Protein AF-A0A941XBS2-F1 (afdb_monomer_lite)

Structure (mmCIF, N/CA/C/O backbone):
data_AF-A0A941XBS2-F1
#
_entry.id   AF-A0A941XBS2-F1
#
loop_
_atom_site.group_PDB
_atom_site.id
_atom_site.type_symbol
_atom_site.label_atom_id
_atom_site.label_alt_id
_atom_site.label_comp_id
_atom_site.label_asym_id
_atom_site.label_entity_id
_atom_site.label_seq_id
_atom_site.pdbx_PDB_ins_code
_atom_site.Cartn_x
_atom_site.Cartn_y
_atom_site.Cartn_z
_atom_site.occupancy
_atom_site.B_iso_or_equiv
_atom_site.auth_seq_id
_atom_site.auth_comp_id
_atom_site.auth_asym_id
_atom_site.auth_atom_id
_atom_site.pdbx_PDB_model_num
ATOM 1 N N . MET A 1 1 ? -12.380 -20.709 23.057 1.00 56.84 1 MET A N 1
ATOM 2 C CA . MET A 1 1 ? -13.055 -20.862 21.756 1.00 56.84 1 MET A CA 1
ATOM 3 C C . MET A 1 1 ? -12.119 -21.626 20.859 1.00 56.84 1 MET A C 1
ATOM 5 O O . MET A 1 1 ? -10.925 -21.332 20.871 1.00 56.84 1 MET A O 1
ATOM 9 N N . SER A 1 2 ? -12.629 -22.633 20.160 1.00 74.81 2 SER A N 1
ATOM 10 C CA . SER A 1 2 ? -11.855 -23.244 19.080 1.00 74.81 2 SER A CA 1
ATOM 11 C C . SER A 1 2 ? -11.673 -22.223 17.945 1.00 74.81 2 SER A C 1
ATOM 13 O O . SER A 1 2 ? -12.483 -21.305 17.802 1.00 74.81 2 SER A O 1
ATOM 15 N N . ILE A 1 3 ? -10.615 -22.362 17.141 1.00 72.75 3 ILE A N 1
ATOM 16 C CA . ILE A 1 3 ? -10.344 -21.472 15.992 1.00 72.75 3 ILE A CA 1
ATOM 17 C C . ILE A 1 3 ? -11.565 -21.408 15.056 1.00 72.75 3 ILE A C 1
ATOM 19 O O . ILE A 1 3 ? -11.936 -20.343 14.571 1.00 72.75 3 ILE A O 1
ATOM 23 N N . PHE A 1 4 ? -12.254 -22.538 14.873 1.00 76.75 4 PHE A N 1
ATOM 24 C CA . PHE A 1 4 ? -13.463 -22.627 14.056 1.00 76.75 4 PHE A CA 1
ATOM 25 C C . PHE A 1 4 ? -14.635 -21.829 14.637 1.00 76.75 4 PHE A C 1
ATOM 27 O O . PHE A 1 4 ? -15.288 -21.091 13.903 1.00 76.75 4 PHE A O 1
ATOM 34 N N . GLU A 1 5 ? -14.885 -21.918 15.945 1.00 78.81 5 GLU A N 1
ATOM 35 C CA . GLU A 1 5 ? -15.930 -21.117 16.601 1.00 78.81 5 GLU A CA 1
ATOM 36 C C . GLU A 1 5 ? -15.658 -19.615 16.466 1.00 78.81 5 GLU A C 1
ATOM 38 O O . GLU A 1 5 ? -16.574 -18.853 16.160 1.00 78.81 5 GLU A O 1
ATOM 43 N N . GLY A 1 6 ? -14.400 -19.195 16.650 1.00 78.69 6 GLY A N 1
ATOM 44 C CA . GLY A 1 6 ? -13.987 -17.800 16.476 1.00 78.69 6 GLY A CA 1
ATOM 45 C C . GLY A 1 6 ? -14.174 -17.310 15.038 1.00 78.69 6 GLY A C 1
ATOM 46 O O . GLY A 1 6 ? -14.714 -16.224 14.821 1.00 78.69 6 GLY A O 1
ATOM 47 N N . PHE A 1 7 ? -13.810 -18.138 14.055 1.00 81.19 7 PHE A N 1
ATOM 48 C CA . PHE A 1 7 ? -13.974 -17.838 12.633 1.00 81.19 7 PHE A CA 1
ATOM 49 C C . PHE A 1 7 ? -15.446 -17.628 12.244 1.00 81.19 7 PHE A C 1
ATOM 51 O O . PHE A 1 7 ? -15.796 -16.589 11.678 1.00 81.19 7 PHE A O 1
ATOM 58 N N . PHE A 1 8 ? -16.330 -18.570 12.592 1.00 84.56 8 PHE A N 1
ATOM 59 C CA . PHE A 1 8 ? -17.759 -18.453 12.276 1.00 84.56 8 PHE A CA 1
ATOM 60 C C . PHE A 1 8 ? -18.433 -17.314 13.044 1.00 84.56 8 PHE A C 1
ATOM 62 O O . PHE A 1 8 ? -19.263 -16.600 12.473 1.00 84.56 8 PHE A O 1
ATOM 69 N N . ALA A 1 9 ? -18.049 -17.091 14.305 1.00 83.69 9 ALA A N 1
ATOM 70 C CA . ALA A 1 9 ? -18.519 -15.939 15.064 1.00 83.69 9 ALA A CA 1
ATOM 71 C C . ALA A 1 9 ? -18.115 -14.625 14.379 1.00 83.69 9 ALA A C 1
ATOM 73 O O . ALA A 1 9 ? -18.967 -13.757 14.198 1.00 83.69 9 ALA A O 1
ATOM 74 N N . GLY A 1 10 ? -16.859 -14.502 13.934 1.00 81.25 10 GLY A N 1
ATOM 75 C CA . GLY A 1 10 ? -16.355 -13.334 13.208 1.00 81.25 10 GLY A CA 1
ATOM 76 C C . GLY A 1 10 ? -17.134 -13.050 11.923 1.00 81.25 10 GLY A C 1
ATOM 77 O O . GLY A 1 10 ? -17.559 -11.914 11.706 1.00 81.25 10 GLY A O 1
ATOM 78 N N . ILE A 1 11 ? -17.409 -14.082 11.116 1.00 85.06 11 ILE A N 1
ATOM 79 C CA . ILE A 1 11 ? -18.243 -13.957 9.908 1.00 85.06 11 ILE A CA 1
ATOM 80 C C . ILE A 1 11 ? -19.662 -13.484 10.260 1.00 85.06 11 ILE A C 1
ATOM 82 O O . ILE A 1 11 ? -20.204 -12.597 9.598 1.00 85.06 11 ILE A O 1
ATOM 86 N N . GLY A 1 12 ? -20.250 -14.012 11.335 1.00 85.31 12 GLY A N 1
ATOM 87 C CA . GLY A 1 12 ? -21.594 -13.636 11.782 1.00 85.31 12 GLY A CA 1
ATOM 88 C C . GLY A 1 12 ? -21.745 -12.158 12.170 1.00 85.31 12 GLY A C 1
ATOM 89 O O . GLY A 1 12 ? -22.836 -11.596 12.041 1.00 85.31 12 GLY A O 1
ATOM 90 N N . VAL A 1 13 ? -20.665 -11.490 12.598 1.00 85.62 13 VAL A N 1
ATOM 91 C CA . VAL A 1 13 ? -20.701 -10.059 12.959 1.00 85.62 13 VAL A CA 1
ATOM 92 C C . VAL A 1 13 ? -20.875 -9.160 11.730 1.00 85.62 13 VAL A C 1
ATOM 94 O O . VAL A 1 13 ? -21.517 -8.111 11.841 1.00 85.62 13 VAL A O 1
ATOM 97 N N . TYR A 1 14 ? -20.396 -9.572 10.550 1.00 86.12 14 TYR A N 1
ATOM 98 C CA . TYR A 1 14 ? -20.504 -8.761 9.329 1.00 86.12 14 TYR A CA 1
ATOM 99 C C . TYR A 1 14 ? -21.954 -8.449 8.950 1.00 86.12 14 TYR A C 1
ATOM 101 O O . TYR A 1 14 ? -22.227 -7.344 8.490 1.00 86.12 14 TYR A O 1
ATOM 109 N N . GLY A 1 15 ? -22.900 -9.360 9.206 1.00 86.44 15 GLY A N 1
ATOM 110 C CA . GLY A 1 15 ? -24.322 -9.111 8.939 1.00 86.44 15 GLY A CA 1
ATOM 111 C C . GLY A 1 15 ? -24.882 -7.941 9.755 1.00 86.44 15 GLY A C 1
ATOM 112 O O . GLY A 1 15 ? -25.554 -7.063 9.214 1.00 86.44 15 GLY A O 1
ATOM 113 N N . LYS A 1 16 ? -24.542 -7.872 11.050 1.00 85.44 16 LYS A N 1
ATOM 114 C CA . LYS A 1 16 ? -24.927 -6.744 11.918 1.00 85.44 16 LYS A CA 1
ATOM 115 C C . LYS A 1 16 ? -24.192 -5.461 11.526 1.00 85.44 16 LYS A C 1
ATOM 117 O O . LYS A 1 16 ? -24.805 -4.398 11.476 1.00 85.44 16 LYS A O 1
ATOM 122 N N . ALA A 1 17 ? -22.899 -5.557 11.212 1.00 85.69 17 ALA A N 1
ATOM 123 C CA . ALA A 1 17 ? -22.105 -4.413 10.765 1.00 85.69 17 ALA A CA 1
ATOM 124 C C . ALA A 1 17 ? -22.661 -3.804 9.467 1.00 85.69 17 ALA A C 1
ATOM 126 O O . ALA A 1 17 ? -22.765 -2.584 9.359 1.00 85.69 17 ALA A O 1
ATOM 127 N N . PHE A 1 18 ? -23.098 -4.641 8.522 1.00 86.50 18 PHE A N 1
ATOM 128 C CA . PHE A 1 18 ? -23.733 -4.208 7.280 1.00 86.50 18 PHE A CA 1
ATOM 129 C C . PHE A 1 18 ? -25.012 -3.402 7.547 1.00 86.50 18 PHE A C 1
ATOM 131 O O . PHE A 1 18 ? -25.186 -2.320 6.995 1.00 86.50 18 PHE A O 1
ATOM 138 N N . GLN A 1 19 ? -25.875 -3.857 8.461 1.00 86.94 19 GLN A N 1
ATOM 139 C CA . GLN A 1 19 ? -27.082 -3.109 8.841 1.00 86.94 19 GLN A CA 1
ATOM 140 C C . GLN A 1 19 ? -26.756 -1.729 9.442 1.00 86.94 19 GLN A C 1
ATOM 142 O O . GLN A 1 19 ? -27.403 -0.735 9.108 1.00 86.94 19 GLN A O 1
ATOM 147 N N . ILE A 1 20 ? -25.726 -1.642 10.292 1.00 85.50 20 ILE A N 1
ATOM 148 C CA . ILE A 1 20 ? -25.280 -0.369 10.887 1.00 85.50 20 ILE A CA 1
ATOM 149 C C . ILE A 1 20 ? -24.737 0.572 9.805 1.00 85.50 20 ILE A C 1
ATOM 151 O O . ILE A 1 20 ? -25.078 1.755 9.783 1.00 85.50 20 ILE A O 1
ATOM 155 N N . LEU A 1 21 ? -23.941 0.043 8.876 1.00 85.62 21 LEU A N 1
ATOM 156 C CA . LEU A 1 21 ? -23.288 0.811 7.816 1.00 85.62 21 LEU A CA 1
ATOM 157 C C . LEU A 1 21 ? -24.290 1.501 6.877 1.00 85.62 21 LEU A C 1
ATOM 159 O O . LEU A 1 21 ? -24.078 2.647 6.488 1.00 85.62 21 LEU A O 1
ATOM 163 N N . PHE A 1 22 ? -25.413 0.843 6.570 1.00 85.94 22 PHE A N 1
ATOM 164 C CA . PHE A 1 22 ? -26.490 1.397 5.736 1.00 85.94 22 PHE A CA 1
ATOM 165 C C . PHE A 1 22 ? -27.487 2.286 6.500 1.00 85.94 22 PHE A C 1
ATOM 167 O O . PHE A 1 22 ? -28.481 2.748 5.938 1.00 85.94 22 PHE A O 1
ATOM 174 N N . THR A 1 23 ? -27.222 2.595 7.770 1.00 85.94 23 THR A N 1
ATOM 175 C CA . THR A 1 23 ? -28.001 3.596 8.509 1.00 85.94 23 THR A CA 1
ATOM 176 C C . THR A 1 23 ? -27.657 5.006 8.008 1.00 85.94 23 THR A C 1
ATOM 178 O O . THR A 1 23 ? -26.496 5.300 7.717 1.00 85.94 23 THR A O 1
ATOM 181 N N . ARG A 1 24 ? -28.636 5.932 7.971 1.00 79.56 24 ARG A N 1
ATOM 182 C CA . ARG A 1 24 ? -28.450 7.322 7.480 1.00 79.56 24 ARG A CA 1
ATOM 183 C C . ARG A 1 24 ? -27.251 8.064 8.091 1.00 79.56 24 ARG A C 1
ATOM 185 O O . ARG A 1 24 ? -26.713 8.958 7.453 1.00 79.56 24 ARG A O 1
ATOM 192 N N . LYS A 1 25 ? -26.833 7.700 9.308 1.00 80.69 25 LYS A N 1
ATOM 193 C CA . LYS A 1 25 ? -25.682 8.299 10.001 1.00 80.69 25 LYS A CA 1
ATOM 194 C C . LYS A 1 25 ? -24.323 7.865 9.434 1.00 80.69 25 LYS A C 1
ATOM 196 O O . LYS A 1 25 ? -23.387 8.652 9.496 1.00 80.69 25 LYS A O 1
ATOM 201 N N . PHE A 1 26 ? -24.210 6.643 8.906 1.00 83.81 26 PHE A N 1
ATOM 202 C CA . PHE A 1 26 ? -22.927 6.035 8.527 1.00 83.81 26 PHE A CA 1
ATOM 203 C C . PHE A 1 26 ? -22.753 5.826 7.019 1.00 83.81 26 PHE A C 1
ATOM 205 O O . PHE A 1 26 ? -21.624 5.692 6.554 1.00 83.81 26 PHE A O 1
ATOM 212 N N . PHE A 1 27 ? -23.836 5.882 6.241 1.00 85.88 27 PHE A N 1
ATOM 213 C CA . PHE A 1 27 ? -23.803 5.629 4.798 1.00 85.88 27 PHE A CA 1
ATOM 214 C C . PHE A 1 27 ? -22.800 6.515 4.038 1.00 85.88 27 PHE A C 1
ATOM 216 O O . PHE A 1 27 ? -22.098 6.039 3.150 1.00 85.88 27 PHE A O 1
ATOM 223 N N . GLY A 1 28 ? -22.664 7.789 4.427 1.00 84.56 28 GLY A N 1
ATOM 224 C CA . GLY A 1 28 ? -21.700 8.712 3.816 1.00 84.56 28 GLY A CA 1
ATOM 225 C C . GLY A 1 28 ? -20.238 8.259 3.937 1.00 84.56 28 GLY A C 1
ATOM 226 O O . GLY A 1 28 ? -19.410 8.623 3.105 1.00 84.56 28 GLY A O 1
ATOM 227 N N . PHE A 1 29 ? -19.914 7.419 4.925 1.00 86.19 29 PHE A N 1
ATOM 228 C CA . PHE A 1 29 ? -18.543 6.970 5.160 1.00 86.19 29 PHE A CA 1
ATOM 229 C C . PHE A 1 29 ? -18.058 5.926 4.151 1.00 86.19 29 PHE A C 1
ATOM 231 O O . PHE A 1 29 ? -16.852 5.782 3.964 1.00 86.19 29 PHE A O 1
ATOM 238 N N . LEU A 1 30 ? -18.976 5.264 3.442 1.00 86.38 30 LEU A N 1
ATOM 239 C CA . LEU A 1 30 ? -18.656 4.326 2.361 1.00 86.38 30 LEU A CA 1
ATOM 240 C C . LEU A 1 30 ? -17.935 4.995 1.184 1.00 86.38 30 LEU A C 1
ATOM 242 O O . LEU A 1 30 ? -17.162 4.345 0.483 1.00 86.38 30 LEU A O 1
ATOM 246 N N . PHE A 1 31 ? -18.168 6.291 0.970 1.00 89.56 31 PHE A N 1
ATOM 247 C CA . PHE A 1 31 ? -17.591 7.010 -0.162 1.00 89.56 31 PHE A CA 1
ATOM 248 C C . PHE A 1 31 ? -16.122 7.373 0.048 1.00 89.56 31 PHE A C 1
ATOM 250 O O . PHE A 1 31 ? -15.398 7.475 -0.936 1.00 89.56 31 PHE A O 1
ATOM 257 N N . PHE A 1 32 ? -15.646 7.534 1.288 1.00 90.69 32 PHE A N 1
ATOM 258 C CA . PHE A 1 32 ? -14.262 7.965 1.515 1.00 90.69 32 PHE A CA 1
ATOM 259 C C . PHE A 1 32 ? -13.218 6.931 1.071 1.00 90.69 32 PHE A C 1
ATOM 261 O O . PHE A 1 32 ? -12.310 7.327 0.342 1.00 90.69 32 PHE A O 1
ATOM 268 N N . PRO A 1 33 ? -13.317 5.628 1.418 1.00 89.75 33 PRO A N 1
ATOM 269 C CA . PRO A 1 33 ? -12.358 4.637 0.933 1.00 89.75 33 PRO A CA 1
ATOM 270 C C . PRO A 1 33 ? -12.383 4.513 -0.594 1.00 89.75 33 PRO A C 1
ATOM 272 O O . PRO A 1 33 ? -11.330 4.414 -1.220 1.00 89.75 33 PRO A O 1
ATOM 275 N N . ALA A 1 34 ? -13.576 4.566 -1.198 1.00 91.38 34 ALA A N 1
ATOM 276 C CA . ALA A 1 34 ? -13.737 4.515 -2.648 1.00 91.38 34 ALA A CA 1
ATOM 277 C C . ALA A 1 34 ? -13.100 5.735 -3.328 1.00 91.38 34 ALA A C 1
ATOM 279 O O . ALA A 1 34 ? -12.339 5.586 -4.282 1.00 91.38 34 ALA A O 1
ATOM 280 N N . LEU A 1 35 ? -13.351 6.935 -2.800 1.00 93.38 35 LEU A N 1
ATOM 281 C CA . LEU A 1 35 ? -12.759 8.175 -3.289 1.00 93.38 35 LEU A CA 1
ATOM 282 C C . LEU A 1 35 ? -11.236 8.156 -3.144 1.00 93.38 35 LEU A C 1
ATOM 284 O O . LEU A 1 35 ? -10.539 8.474 -4.102 1.00 93.38 35 LEU A O 1
ATOM 288 N N . ALA A 1 36 ? -10.713 7.740 -1.988 1.00 92.56 36 ALA A N 1
ATOM 289 C CA . ALA A 1 36 ? -9.275 7.615 -1.763 1.00 92.56 36 ALA A CA 1
ATOM 290 C C . ALA A 1 36 ? -8.631 6.662 -2.779 1.00 92.56 36 ALA A C 1
ATOM 292 O O . ALA A 1 36 ? -7.586 6.979 -3.342 1.00 92.56 36 ALA A O 1
ATOM 293 N N . LEU A 1 37 ? -9.277 5.531 -3.070 1.00 92.88 37 LEU A N 1
ATOM 294 C CA . LEU A 1 37 ? -8.790 4.562 -4.048 1.00 92.88 37 LEU A CA 1
ATOM 295 C C . LEU A 1 37 ? -8.793 5.130 -5.474 1.00 92.88 37 LEU A C 1
ATOM 297 O O . LEU A 1 37 ? -7.794 4.997 -6.180 1.00 92.88 37 LEU A O 1
ATOM 301 N N . VAL A 1 38 ? -9.873 5.803 -5.883 1.00 93.81 38 VAL A N 1
ATOM 302 C CA . VAL A 1 38 ? -9.962 6.456 -7.200 1.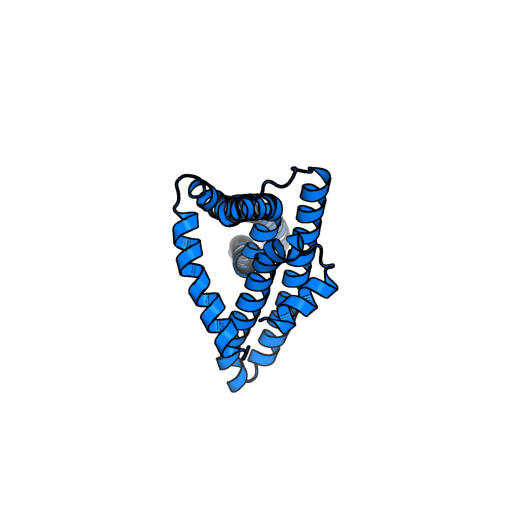00 93.81 38 VAL A CA 1
ATOM 303 C C . VAL A 1 38 ? -8.905 7.548 -7.337 1.00 93.81 38 VAL A C 1
ATOM 305 O O . VAL A 1 38 ? -8.202 7.580 -8.345 1.00 93.81 38 VAL A O 1
ATOM 308 N N . LEU A 1 39 ? -8.747 8.403 -6.324 1.00 94.50 39 LEU A N 1
ATOM 309 C CA . LEU A 1 39 ? -7.748 9.473 -6.322 1.00 94.50 39 LEU A CA 1
ATOM 310 C C . LEU A 1 39 ? -6.323 8.923 -6.379 1.00 94.50 39 LEU A C 1
ATOM 312 O O . LEU A 1 39 ? -5.507 9.441 -7.137 1.00 94.50 39 LEU A O 1
ATOM 316 N N . LEU A 1 40 ? -6.023 7.861 -5.629 1.00 93.62 40 LEU A N 1
ATOM 317 C CA . LEU A 1 40 ? -4.715 7.206 -5.683 1.00 93.62 40 LEU A CA 1
ATOM 318 C C . LEU A 1 40 ? -4.446 6.575 -7.048 1.00 93.62 40 LEU A C 1
ATOM 320 O O . LEU A 1 40 ? -3.325 6.682 -7.546 1.00 93.62 40 LEU A O 1
ATOM 324 N N . PHE A 1 41 ? -5.452 5.936 -7.650 1.00 94.25 41 PHE A N 1
ATOM 325 C CA . PHE A 1 41 ? -5.319 5.305 -8.960 1.00 94.25 41 PHE A CA 1
ATOM 326 C C . PHE A 1 41 ? -5.110 6.341 -10.067 1.00 94.25 41 PHE A C 1
ATOM 328 O O . PHE A 1 41 ? -4.151 6.257 -10.832 1.00 94.25 41 PHE A O 1
ATOM 335 N N . TRP A 1 42 ? -5.980 7.350 -10.136 1.00 94.88 42 TRP A N 1
ATOM 336 C CA . TRP A 1 42 ? -5.884 8.416 -11.132 1.00 94.88 42 TRP A CA 1
ATOM 337 C C . TRP A 1 42 ? -4.633 9.267 -10.932 1.00 94.88 42 TRP A C 1
ATOM 339 O O . TRP A 1 42 ? -3.871 9.469 -11.876 1.00 94.88 42 TRP A O 1
ATOM 349 N N . GLY A 1 43 ? -4.393 9.729 -9.704 1.00 94.81 43 GLY A N 1
ATOM 350 C CA . GLY A 1 43 ? -3.237 10.555 -9.372 1.00 94.81 43 GLY A CA 1
ATOM 351 C C . GLY A 1 43 ? -1.922 9.818 -9.608 1.00 94.81 43 GLY A C 1
ATOM 352 O O . GLY A 1 43 ? -1.014 10.363 -10.230 1.00 94.81 43 GLY A O 1
ATOM 353 N N . GLY A 1 44 ? -1.830 8.553 -9.190 1.00 93.38 44 GLY A N 1
ATOM 354 C CA . GLY A 1 44 ? -0.641 7.743 -9.436 1.00 93.38 44 GLY A CA 1
ATOM 355 C C . GLY A 1 44 ? -0.441 7.418 -10.917 1.00 93.38 44 GLY A C 1
ATOM 356 O O . GLY A 1 44 ? 0.677 7.534 -11.409 1.00 93.38 44 GLY A O 1
ATOM 357 N N . SER A 1 45 ? -1.505 7.100 -11.660 1.00 93.50 45 SER A N 1
ATOM 358 C CA . SER A 1 45 ? -1.420 6.870 -13.109 1.00 93.50 45 SER A CA 1
ATOM 359 C C . SER A 1 45 ? -0.971 8.120 -13.873 1.00 93.50 45 SER A C 1
ATOM 361 O O . SER A 1 45 ? -0.151 8.026 -14.794 1.00 93.50 45 SER A O 1
ATOM 363 N N . TRP A 1 46 ? -1.454 9.296 -13.464 1.00 95.19 46 TRP A N 1
ATOM 364 C CA . TRP A 1 46 ? -1.025 10.577 -14.020 1.00 95.19 46 TRP A CA 1
ATOM 365 C C . TRP A 1 46 ? 0.457 10.847 -13.733 1.00 95.19 46 TRP A C 1
ATOM 367 O O . TRP A 1 46 ? 1.217 11.099 -14.667 1.00 95.19 46 TRP A O 1
ATOM 377 N N . LEU A 1 47 ? 0.898 10.691 -12.478 1.00 94.69 47 LEU A N 1
ATOM 378 C CA . LEU A 1 47 ? 2.306 10.853 -12.090 1.00 94.69 47 LEU A CA 1
ATOM 379 C C . LEU A 1 47 ? 3.234 9.890 -12.837 1.00 94.69 47 LEU A C 1
ATOM 381 O O . LEU A 1 47 ? 4.308 10.285 -13.280 1.00 94.69 47 LEU A O 1
ATOM 385 N N . VAL A 1 48 ? 2.824 8.632 -12.999 1.00 94.81 48 VAL A N 1
ATOM 386 C CA . VAL A 1 48 ? 3.611 7.612 -13.708 1.00 94.81 48 VAL A CA 1
ATOM 387 C C . VAL A 1 48 ? 3.655 7.879 -15.203 1.00 94.81 48 VAL A C 1
ATOM 389 O O . VAL A 1 48 ? 4.673 7.609 -15.830 1.00 94.81 48 VAL A O 1
ATOM 392 N N . SER A 1 49 ? 2.586 8.429 -15.780 1.00 93.56 49 SER A N 1
ATOM 393 C CA . SER A 1 49 ? 2.600 8.854 -17.182 1.00 93.56 49 SER A CA 1
ATOM 394 C C . SER A 1 49 ? 3.564 10.023 -17.373 1.00 93.56 49 SER A C 1
ATOM 396 O O . SER A 1 49 ? 4.439 9.933 -18.223 1.00 93.56 49 SER A O 1
ATOM 398 N N . PHE A 1 50 ? 3.502 11.038 -16.505 1.00 94.00 50 PHE A N 1
ATOM 399 C CA . PHE A 1 50 ? 4.436 12.166 -16.524 1.00 94.00 50 PHE A CA 1
ATOM 400 C C . PHE A 1 50 ? 5.899 11.720 -16.357 1.00 94.00 50 PHE A C 1
ATOM 402 O O . PHE A 1 50 ? 6.767 12.091 -17.145 1.00 94.00 50 PHE A O 1
ATOM 409 N N . ALA A 1 51 ? 6.177 10.866 -15.368 1.00 93.38 51 ALA A N 1
ATOM 410 C CA . ALA A 1 51 ? 7.510 10.307 -15.158 1.00 93.38 51 ALA A CA 1
ATOM 411 C C . ALA A 1 51 ? 7.954 9.415 -16.329 1.00 93.38 51 ALA A C 1
ATOM 413 O O . ALA A 1 51 ? 9.124 9.422 -16.703 1.00 93.38 51 ALA A O 1
ATOM 414 N N . GLY A 1 52 ? 7.030 8.651 -16.911 1.00 92.56 52 GLY A N 1
ATOM 415 C CA . GLY A 1 52 ? 7.297 7.780 -18.047 1.00 92.56 52 GLY A CA 1
ATOM 416 C C . GLY A 1 52 ? 7.585 8.539 -19.332 1.00 92.56 52 GLY A C 1
ATOM 417 O O . GLY A 1 52 ? 8.427 8.089 -20.102 1.00 92.56 52 GLY A O 1
ATOM 418 N N . ASP A 1 53 ? 6.954 9.691 -19.541 1.00 92.19 53 ASP A N 1
ATOM 419 C CA . ASP A 1 53 ? 7.267 10.578 -20.657 1.00 92.19 53 ASP A CA 1
ATOM 420 C C . ASP A 1 53 ? 8.667 11.179 -20.491 1.00 92.19 53 ASP A C 1
ATOM 422 O O . ASP A 1 53 ? 9.489 11.024 -21.392 1.00 92.19 53 ASP A O 1
ATOM 426 N N . GLY A 1 54 ? 8.994 11.717 -19.310 1.00 92.44 54 GLY A N 1
ATOM 427 C CA . GLY A 1 54 ? 10.332 12.259 -19.040 1.00 92.44 54 GLY A CA 1
ATOM 428 C C . GLY A 1 54 ? 11.450 11.210 -19.131 1.00 92.44 54 GLY A C 1
ATOM 429 O O . GLY A 1 54 ? 12.501 11.457 -19.720 1.00 92.44 54 GLY A O 1
ATOM 430 N N . LEU A 1 55 ? 11.230 10.002 -18.599 1.00 91.75 55 LEU A N 1
ATOM 431 C CA . LEU A 1 55 ? 12.199 8.906 -18.720 1.00 91.75 55 LEU A CA 1
ATOM 432 C C . LEU A 1 55 ? 12.316 8.394 -20.156 1.00 91.75 55 LEU A C 1
ATOM 434 O O . LEU A 1 55 ? 13.425 8.085 -20.596 1.00 91.75 55 LEU A O 1
ATOM 438 N N . ALA A 1 56 ? 11.204 8.313 -20.891 1.00 92.50 56 ALA A N 1
ATOM 439 C CA . ALA A 1 56 ? 11.235 7.949 -22.300 1.00 92.50 56 ALA A CA 1
ATOM 440 C C . ALA A 1 56 ? 12.053 8.966 -23.098 1.00 92.50 56 ALA A C 1
ATOM 442 O O . ALA A 1 56 ? 12.927 8.543 -23.839 1.00 92.50 56 ALA A O 1
ATOM 443 N N . GLU A 1 57 ? 11.861 10.270 -22.897 1.00 91.50 57 GLU A N 1
ATOM 444 C CA . GLU A 1 57 ? 12.635 11.311 -23.587 1.00 91.50 57 GLU A CA 1
ATOM 445 C C . GLU A 1 57 ? 14.145 11.184 -23.340 1.00 91.50 57 GLU A C 1
ATOM 447 O O . GLU A 1 57 ? 14.930 11.210 -24.289 1.00 91.50 57 GLU A O 1
ATOM 452 N N . ILE A 1 58 ? 14.565 10.958 -22.089 1.00 91.44 58 ILE A N 1
ATOM 453 C CA . ILE A 1 58 ? 15.986 10.763 -21.745 1.00 91.44 58 ILE A CA 1
ATOM 454 C C . ILE A 1 58 ? 16.562 9.531 -22.454 1.00 91.44 58 ILE A C 1
ATOM 456 O O . ILE A 1 58 ? 17.675 9.570 -22.985 1.00 91.44 58 ILE A O 1
ATOM 460 N N . VAL A 1 59 ? 15.817 8.425 -22.451 1.00 90.19 59 VAL A N 1
ATOM 461 C CA . VAL A 1 59 ? 16.230 7.174 -23.099 1.00 90.19 59 VAL A CA 1
ATOM 462 C C . VAL A 1 59 ? 16.305 7.365 -24.614 1.00 90.19 59 VAL A C 1
ATOM 464 O O . VAL A 1 59 ? 17.304 6.999 -25.231 1.00 90.19 59 VAL A O 1
ATOM 467 N N . GLN A 1 60 ? 15.292 7.999 -25.199 1.00 89.69 60 GLN A N 1
ATOM 468 C CA . GLN A 1 60 ? 15.195 8.277 -26.627 1.00 89.69 60 GLN A CA 1
ATOM 469 C C . GLN A 1 60 ? 16.316 9.192 -27.124 1.00 89.69 60 GLN A C 1
ATOM 471 O O . GLN A 1 60 ? 16.885 8.920 -28.180 1.00 89.69 60 GLN A O 1
ATOM 476 N N . ALA A 1 61 ? 16.695 10.217 -26.355 1.00 88.81 61 ALA A N 1
ATOM 477 C CA . ALA A 1 61 ? 17.821 11.091 -26.684 1.00 88.81 61 ALA A CA 1
ATOM 478 C C . ALA A 1 61 ? 19.147 10.313 -26.756 1.00 88.81 61 ALA A C 1
ATOM 480 O O . ALA A 1 61 ? 19.872 10.410 -27.743 1.00 88.81 61 ALA A O 1
ATOM 481 N N . LYS A 1 62 ? 19.423 9.456 -25.764 1.00 88.88 62 LYS A N 1
ATOM 482 C CA . LYS A 1 62 ? 20.643 8.628 -25.740 1.00 88.88 62 LYS A CA 1
ATOM 483 C C . LYS A 1 62 ? 20.699 7.612 -26.878 1.00 88.88 62 LYS A C 1
ATOM 485 O O . LYS A 1 62 ? 21.768 7.337 -27.413 1.00 88.88 62 LYS A O 1
ATOM 490 N N . ILE A 1 63 ? 19.556 7.032 -27.242 1.00 86.56 63 ILE A N 1
ATOM 491 C CA . ILE A 1 63 ? 19.480 6.086 -28.361 1.00 86.56 63 ILE A CA 1
ATOM 492 C C . ILE A 1 63 ? 19.634 6.820 -29.691 1.00 86.56 63 ILE A C 1
ATOM 494 O O . ILE A 1 63 ? 20.279 6.290 -30.588 1.00 86.56 63 ILE A O 1
ATOM 498 N N . ALA A 1 64 ? 19.062 8.019 -29.829 1.00 85.69 64 ALA A N 1
ATOM 499 C CA . ALA A 1 64 ? 19.197 8.821 -31.040 1.00 85.69 64 ALA A CA 1
ATOM 500 C C . ALA A 1 64 ? 20.667 9.136 -31.348 1.00 85.69 64 ALA A C 1
ATOM 502 O O . ALA A 1 64 ? 21.085 8.929 -32.482 1.00 85.69 64 ALA A O 1
ATOM 503 N N . GLU A 1 65 ? 21.445 9.540 -30.337 1.00 87.62 65 GLU A N 1
ATOM 504 C CA . GLU A 1 65 ? 22.899 9.741 -30.453 1.00 87.62 65 GLU A CA 1
ATOM 505 C C . GLU A 1 65 ? 23.629 8.444 -30.845 1.00 87.62 65 GLU A C 1
ATOM 507 O O . GLU A 1 65 ? 24.518 8.449 -31.689 1.00 87.62 65 GLU A O 1
ATOM 512 N N . TRP A 1 66 ? 23.243 7.301 -30.267 1.00 84.50 66 TRP A N 1
ATOM 513 C CA . TRP A 1 66 ? 23.894 6.014 -30.546 1.00 84.50 66 TRP A CA 1
ATOM 514 C C . TRP A 1 66 ? 23.589 5.458 -31.947 1.00 84.50 66 TRP A C 1
ATOM 516 O O . TRP A 1 66 ? 24.402 4.745 -32.533 1.00 84.50 66 TRP A O 1
ATOM 526 N N . VAL A 1 67 ? 22.405 5.765 -32.474 1.00 85.62 67 VAL A N 1
ATOM 527 C CA . VAL A 1 67 ? 21.896 5.283 -33.768 1.00 85.62 67 VAL A CA 1
ATOM 528 C C . VAL A 1 67 ? 22.168 6.285 -34.900 1.00 85.62 67 VAL A C 1
ATOM 530 O O . VAL A 1 67 ? 21.816 6.039 -36.059 1.00 85.62 67 VAL A O 1
ATOM 533 N N . GLU A 1 68 ? 22.802 7.417 -34.598 1.00 81.62 68 GLU A N 1
ATOM 534 C CA . GLU A 1 68 ? 23.070 8.468 -35.572 1.00 81.62 68 GLU A CA 1
ATOM 535 C C . GLU A 1 68 ? 23.855 7.917 -36.779 1.00 81.62 68 GLU A C 1
ATOM 537 O O . GLU A 1 68 ? 24.906 7.294 -36.649 1.00 81.62 68 GLU A O 1
ATOM 542 N N . GLY A 1 69 ? 23.293 8.087 -37.982 1.00 78.44 69 GLY A N 1
ATOM 543 C CA . GLY A 1 69 ? 23.861 7.566 -39.232 1.00 78.44 69 GLY A CA 1
ATOM 544 C C . GLY A 1 69 ? 23.404 6.159 -39.654 1.00 78.44 69 GLY A C 1
ATOM 545 O O . GLY A 1 69 ? 23.718 5.751 -40.772 1.00 78.44 69 GLY A O 1
ATOM 546 N N . ILE A 1 70 ? 22.619 5.432 -38.844 1.00 85.50 70 ILE A N 1
ATOM 547 C CA . ILE A 1 70 ? 22.119 4.082 -39.178 1.00 85.50 70 ILE A CA 1
ATOM 548 C C . ILE A 1 70 ? 20.592 4.097 -39.376 1.00 85.50 70 ILE A C 1
ATOM 550 O O . ILE A 1 70 ? 19.811 3.911 -38.442 1.00 85.50 70 ILE A O 1
ATOM 554 N N . SER A 1 71 ? 20.142 4.280 -40.622 1.00 79.81 71 SER A N 1
ATOM 555 C CA . SER A 1 71 ? 18.716 4.459 -40.962 1.00 79.81 71 SER A CA 1
ATOM 556 C C . SER A 1 71 ? 17.816 3.288 -40.545 1.00 79.81 71 SER A C 1
ATOM 558 O O . SER A 1 71 ? 16.708 3.505 -40.056 1.00 79.81 71 SER A O 1
ATOM 560 N N . TRP A 1 72 ? 18.289 2.044 -40.669 1.00 84.75 72 TRP A N 1
ATOM 561 C CA . TRP A 1 72 ? 17.490 0.860 -40.334 1.00 84.75 72 TRP A CA 1
ATOM 562 C C . TRP A 1 72 ? 17.275 0.664 -38.827 1.00 84.75 72 TRP A C 1
ATOM 564 O O . TRP A 1 72 ? 16.436 -0.147 -38.454 1.00 84.75 72 TRP A O 1
ATOM 574 N N . LEU A 1 73 ? 17.989 1.390 -37.959 1.00 85.88 73 LEU A N 1
ATOM 575 C CA . LEU A 1 73 ? 17.861 1.296 -36.499 1.00 85.88 73 LEU A CA 1
ATOM 576 C C . LEU A 1 73 ? 16.951 2.379 -35.896 1.00 85.88 73 LEU A C 1
ATOM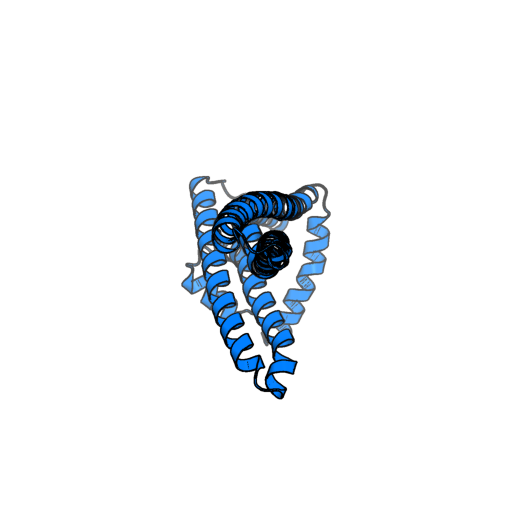 578 O O . LEU A 1 73 ? 16.663 2.333 -34.703 1.00 85.88 73 LEU A O 1
ATOM 582 N N . GLN A 1 74 ? 16.439 3.329 -36.684 1.00 82.06 74 GLN A N 1
ATOM 583 C CA . GLN A 1 74 ? 15.620 4.437 -36.163 1.00 82.06 74 GLN A CA 1
ATOM 584 C C . GLN A 1 74 ? 14.328 3.979 -35.459 1.00 82.06 74 GLN A C 1
ATOM 586 O O . GLN A 1 74 ? 13.867 4.637 -34.524 1.00 82.06 74 GLN A O 1
ATOM 591 N N . TRP A 1 75 ? 13.770 2.821 -35.836 1.00 85.88 75 TRP A N 1
ATOM 592 C CA . TRP A 1 75 ? 12.601 2.232 -35.164 1.00 85.88 75 TRP A CA 1
ATOM 593 C C . TRP A 1 75 ? 12.872 1.882 -33.690 1.00 85.88 75 TRP A C 1
ATOM 595 O O . TRP A 1 75 ? 11.941 1.882 -32.877 1.00 85.88 75 TRP A O 1
ATOM 605 N N . LEU A 1 76 ? 14.135 1.624 -33.327 1.00 87.31 76 LEU A N 1
ATOM 606 C CA . LEU A 1 76 ? 14.551 1.260 -31.973 1.00 87.31 76 LEU A CA 1
ATOM 607 C C . LEU A 1 76 ? 14.261 2.390 -30.977 1.00 87.31 76 LEU A C 1
ATOM 609 O O . LEU A 1 76 ? 13.832 2.130 -29.856 1.00 87.31 76 LEU A O 1
ATOM 613 N N . ASN A 1 77 ? 14.423 3.643 -31.407 1.00 85.44 77 ASN A N 1
ATOM 614 C CA . ASN A 1 77 ? 14.189 4.824 -30.582 1.00 85.44 77 ASN A CA 1
ATOM 615 C C . ASN A 1 77 ? 12.705 4.947 -30.166 1.00 85.44 77 ASN A C 1
ATOM 617 O O . ASN A 1 77 ? 12.364 5.023 -28.981 1.00 85.44 77 ASN A O 1
ATOM 621 N N . SER A 1 78 ? 11.792 4.870 -31.139 1.00 85.06 78 SER A N 1
ATOM 622 C CA . SER A 1 78 ? 10.347 4.893 -30.871 1.00 85.06 78 SER A CA 1
ATOM 623 C C . SER A 1 78 ? 9.910 3.696 -30.017 1.00 85.06 78 SER A C 1
ATOM 625 O O . SER A 1 78 ? 9.180 3.856 -29.036 1.00 85.06 78 SER A O 1
ATOM 627 N N . THR A 1 79 ? 10.434 2.509 -30.334 1.00 90.31 79 THR A N 1
ATOM 628 C CA . THR A 1 79 ? 10.094 1.264 -29.635 1.00 90.31 79 THR A CA 1
ATOM 629 C C . THR A 1 79 ? 10.543 1.290 -28.178 1.00 90.31 79 THR A C 1
ATOM 631 O O . THR A 1 79 ? 9.755 0.962 -27.294 1.00 90.31 79 THR A O 1
ATOM 634 N N . LEU A 1 80 ? 11.775 1.718 -27.893 1.00 89.12 80 LEU A N 1
ATOM 635 C CA . LEU A 1 80 ? 12.291 1.771 -26.524 1.00 89.12 80 LEU A CA 1
ATOM 636 C C . LEU A 1 80 ? 11.569 2.823 -25.677 1.00 89.12 80 LEU A C 1
ATOM 638 O O . LEU A 1 80 ? 11.223 2.529 -24.535 1.00 89.12 80 LEU A O 1
ATOM 642 N N . GLY A 1 81 ? 11.248 3.997 -26.231 1.00 89.81 81 GLY A N 1
ATOM 643 C CA . GLY A 1 81 ? 10.430 4.984 -25.514 1.00 89.81 81 GLY A CA 1
ATOM 644 C C . GLY A 1 81 ? 9.034 4.454 -25.168 1.00 89.81 81 GLY A C 1
ATOM 645 O O . GLY A 1 81 ? 8.566 4.606 -24.038 1.00 89.81 81 GLY A O 1
ATOM 646 N N . PHE A 1 82 ? 8.386 3.756 -26.105 1.00 91.25 82 PHE A N 1
ATOM 647 C CA . PHE A 1 82 ? 7.107 3.089 -25.850 1.00 91.25 82 PHE A CA 1
ATOM 648 C C . PHE A 1 82 ? 7.222 1.990 -24.781 1.00 91.25 82 PHE A C 1
ATOM 650 O O . PHE A 1 82 ? 6.390 1.927 -23.871 1.00 91.25 82 PHE A O 1
ATOM 657 N N . LEU A 1 83 ? 8.272 1.165 -24.844 1.00 93.12 83 LEU A N 1
ATOM 658 C CA . LEU A 1 83 ? 8.533 0.116 -23.857 1.00 93.12 83 LEU A CA 1
ATOM 659 C C . LEU A 1 83 ? 8.741 0.692 -22.456 1.00 93.12 83 LEU A C 1
ATOM 661 O O . LEU A 1 83 ? 8.142 0.181 -21.514 1.00 93.12 83 LEU A O 1
ATOM 665 N N . VAL A 1 84 ? 9.511 1.775 -22.306 1.00 93.19 84 VAL A N 1
ATOM 666 C CA . VAL A 1 84 ? 9.714 2.447 -21.009 1.00 93.19 84 VAL A CA 1
ATOM 667 C C . VAL A 1 84 ? 8.375 2.874 -20.404 1.00 93.19 84 VAL A C 1
ATOM 669 O O . VAL A 1 84 ? 8.089 2.553 -19.247 1.00 93.19 84 VAL A O 1
ATOM 672 N N . ARG A 1 85 ? 7.508 3.521 -21.194 1.00 92.94 85 ARG A N 1
ATOM 673 C CA . ARG A 1 85 ? 6.175 3.952 -20.736 1.00 92.94 85 ARG A CA 1
ATOM 674 C C . ARG A 1 85 ? 5.304 2.770 -20.310 1.00 92.94 85 ARG A C 1
ATOM 676 O O . ARG A 1 85 ? 4.651 2.838 -19.268 1.00 92.94 85 ARG A O 1
ATOM 683 N N . ILE A 1 86 ? 5.291 1.686 -21.090 1.00 93.81 86 ILE A N 1
ATOM 684 C CA . ILE A 1 86 ? 4.519 0.480 -20.758 1.00 93.81 86 ILE A CA 1
ATOM 685 C C . ILE A 1 86 ? 5.050 -0.190 -19.495 1.00 93.81 86 ILE A C 1
ATOM 687 O O . ILE A 1 86 ? 4.263 -0.498 -18.600 1.00 93.81 86 ILE A O 1
ATOM 691 N N . VAL A 1 87 ? 6.362 -0.396 -19.395 1.00 93.69 87 VAL A N 1
ATOM 692 C CA . VAL A 1 87 ? 6.985 -1.064 -18.246 1.00 93.69 87 VAL A CA 1
ATOM 693 C C . VAL A 1 87 ? 6.695 -0.291 -16.963 1.00 93.69 87 VAL A C 1
ATOM 695 O O . VAL A 1 87 ? 6.323 -0.901 -15.960 1.00 93.69 87 VAL A O 1
ATOM 698 N N . LEU A 1 88 ? 6.773 1.041 -16.994 1.00 93.62 88 LEU A N 1
ATOM 699 C CA . LEU A 1 88 ? 6.431 1.877 -15.842 1.00 93.62 88 LEU A CA 1
ATOM 700 C C . LEU A 1 88 ? 4.951 1.774 -15.462 1.00 93.62 88 LEU A C 1
ATOM 702 O O . LEU A 1 88 ? 4.643 1.608 -14.281 1.00 93.62 88 LEU A O 1
ATOM 706 N N . LYS A 1 89 ? 4.031 1.798 -16.437 1.00 92.94 89 LYS A N 1
ATOM 707 C CA . LYS A 1 89 ? 2.589 1.628 -16.173 1.00 92.94 89 LYS A CA 1
ATOM 708 C C . LYS A 1 89 ? 2.262 0.257 -15.588 1.00 92.94 89 LYS A C 1
ATOM 710 O O . LYS A 1 89 ? 1.503 0.181 -14.624 1.00 92.94 89 LYS A O 1
ATOM 715 N N . ILE A 1 90 ? 2.849 -0.808 -16.132 1.00 92.81 90 ILE A N 1
ATOM 716 C CA . ILE A 1 90 ? 2.682 -2.174 -15.620 1.00 92.81 90 ILE A CA 1
ATOM 717 C C . ILE A 1 90 ? 3.230 -2.266 -14.195 1.00 92.81 90 ILE A C 1
ATOM 719 O O . ILE A 1 90 ? 2.538 -2.745 -13.301 1.00 92.81 90 ILE A O 1
ATOM 723 N N . THR A 1 91 ? 4.438 -1.749 -13.962 1.00 91.62 91 THR A N 1
ATOM 724 C CA . THR A 1 91 ? 5.070 -1.756 -12.635 1.00 91.62 91 THR A CA 1
ATOM 725 C C . THR A 1 91 ? 4.207 -1.020 -11.615 1.00 91.62 91 THR A C 1
ATOM 727 O O . THR A 1 91 ? 3.915 -1.562 -10.550 1.00 91.62 91 THR A O 1
ATOM 730 N N . TYR A 1 92 ? 3.725 0.179 -11.952 1.00 93.56 92 TYR A N 1
ATOM 731 C CA . TYR A 1 92 ? 2.804 0.925 -11.099 1.00 93.56 92 TYR A CA 1
ATOM 732 C C . TYR A 1 92 ? 1.524 0.143 -10.808 1.00 93.56 92 TYR A C 1
ATOM 734 O O . TYR A 1 92 ? 1.109 0.072 -9.656 1.00 93.56 92 TYR A O 1
ATOM 742 N N . PHE A 1 93 ? 0.916 -0.474 -11.822 1.00 92.88 93 PHE A N 1
ATOM 743 C CA . PHE A 1 93 ? -0.301 -1.259 -11.648 1.00 92.88 93 PHE A CA 1
ATOM 744 C C . PHE A 1 93 ? -0.097 -2.436 -10.680 1.00 92.88 93 PHE A C 1
ATOM 746 O O . PHE A 1 93 ? -0.911 -2.639 -9.776 1.00 92.88 93 PHE A O 1
ATOM 753 N N . PHE A 1 94 ? 1.024 -3.156 -10.796 1.00 89.06 94 PHE A N 1
ATOM 754 C CA . PHE A 1 94 ? 1.390 -4.222 -9.856 1.00 89.06 94 PHE A CA 1
ATOM 755 C C . PHE A 1 94 ? 1.596 -3.702 -8.429 1.00 89.06 94 PHE A C 1
ATOM 757 O O . PHE A 1 94 ? 1.087 -4.297 -7.472 1.00 89.06 94 PHE A O 1
ATOM 764 N N . LEU A 1 95 ? 2.302 -2.578 -8.269 1.00 88.44 95 LEU A N 1
ATOM 765 C CA . LEU A 1 95 ? 2.488 -1.942 -6.962 1.00 88.44 95 LEU A CA 1
ATOM 766 C C . LEU A 1 95 ? 1.154 -1.467 -6.374 1.00 88.44 95 LEU A C 1
ATOM 768 O O . LEU A 1 95 ? 0.917 -1.637 -5.180 1.00 88.44 95 LEU A O 1
ATOM 772 N N . PHE A 1 96 ? 0.262 -0.925 -7.201 1.00 91.25 96 PHE A N 1
ATOM 773 C CA . PHE A 1 96 ? -1.051 -0.455 -6.779 1.00 91.25 96 PHE A CA 1
ATOM 774 C C . PHE A 1 96 ? -1.942 -1.600 -6.288 1.00 91.25 96 PHE A C 1
ATOM 776 O O . PHE A 1 96 ? -2.534 -1.480 -5.220 1.00 91.25 96 PHE A O 1
ATOM 783 N N . ILE A 1 97 ? -2.003 -2.734 -6.993 1.00 86.81 97 ILE A N 1
ATOM 784 C CA . ILE A 1 97 ? -2.774 -3.899 -6.522 1.00 86.81 97 ILE A CA 1
ATOM 785 C C . ILE A 1 97 ? -2.199 -4.444 -5.210 1.00 86.81 97 ILE A C 1
ATOM 787 O O . ILE A 1 97 ? -2.950 -4.792 -4.300 1.00 86.81 97 ILE A O 1
ATOM 791 N N . THR A 1 98 ? -0.872 -4.499 -5.098 1.00 80.94 98 THR A N 1
ATOM 792 C CA . THR A 1 98 ? -0.206 -5.101 -3.935 1.00 80.94 98 THR A CA 1
ATOM 793 C C . THR A 1 98 ? -0.305 -4.214 -2.691 1.00 80.94 98 THR A C 1
ATOM 795 O O . THR A 1 98 ? -0.643 -4.689 -1.608 1.00 80.94 98 THR A O 1
ATOM 798 N N . PHE A 1 99 ? -0.033 -2.916 -2.837 1.00 83.75 99 PHE A N 1
ATOM 799 C CA . PHE A 1 99 ? 0.138 -1.987 -1.715 1.00 83.75 99 PHE A CA 1
ATOM 800 C C . PHE A 1 99 ? -0.946 -0.916 -1.619 1.00 83.75 99 PHE A C 1
ATOM 802 O O . PHE A 1 99 ? -1.084 -0.289 -0.568 1.00 83.75 99 PHE A O 1
ATOM 809 N N . GLY A 1 100 ? -1.734 -0.697 -2.673 1.00 87.62 100 GLY A N 1
ATOM 810 C CA . GLY A 1 100 ? -2.731 0.373 -2.728 1.00 87.62 100 GLY A CA 1
ATOM 811 C C . GLY A 1 100 ? -3.731 0.300 -1.578 1.00 87.62 100 GLY A C 1
ATOM 812 O O . GLY A 1 100 ? -4.032 1.324 -0.971 1.00 87.62 100 GLY A O 1
ATOM 813 N N . GLY A 1 101 ? -4.159 -0.904 -1.189 1.00 87.19 101 GLY A N 1
ATOM 814 C CA . GLY A 1 101 ? -5.037 -1.081 -0.032 1.00 87.19 101 GLY A CA 1
ATOM 815 C C . GLY A 1 101 ? -4.402 -0.641 1.295 1.00 87.19 101 GLY A C 1
ATOM 816 O O . GLY A 1 101 ? -5.080 -0.011 2.102 1.00 87.19 101 GLY A O 1
ATOM 817 N N . TYR A 1 102 ? -3.101 -0.865 1.509 1.00 85.00 102 TYR A N 1
ATOM 818 C CA . TYR A 1 102 ? -2.396 -0.375 2.704 1.00 85.00 102 TYR A CA 1
ATOM 819 C C . TYR A 1 102 ? -2.224 1.137 2.698 1.00 85.00 102 TYR A C 1
ATOM 821 O O . TYR A 1 102 ? -2.372 1.771 3.741 1.00 85.00 102 TYR A O 1
ATOM 829 N N . ILE A 1 103 ? -1.958 1.726 1.532 1.00 87.19 103 ILE A N 1
ATOM 830 C CA . ILE A 1 103 ? -1.895 3.184 1.388 1.00 87.19 103 ILE A CA 1
ATOM 831 C C . ILE A 1 103 ? -3.261 3.791 1.724 1.00 87.19 103 ILE A C 1
ATOM 833 O O . ILE A 1 103 ? -3.331 4.750 2.492 1.00 87.19 103 ILE A O 1
ATOM 837 N N . VAL A 1 104 ? -4.353 3.191 1.234 1.00 90.69 104 VAL A N 1
ATOM 838 C CA . VAL A 1 104 ? -5.714 3.595 1.607 1.00 90.69 104 VAL A CA 1
ATOM 839 C C . VAL A 1 104 ? -5.923 3.452 3.113 1.00 90.69 104 VAL A C 1
ATOM 841 O O . VAL A 1 104 ? -6.402 4.399 3.722 1.00 90.69 104 VAL A O 1
ATOM 844 N N . LEU A 1 105 ? -5.534 2.334 3.739 1.00 87.69 105 LEU A N 1
ATOM 845 C CA . LEU A 1 105 ? -5.646 2.153 5.195 1.00 87.69 105 LEU A CA 1
ATOM 846 C C . LEU A 1 105 ? -4.908 3.245 5.983 1.00 87.69 105 LEU A C 1
ATOM 848 O O . LEU A 1 105 ? -5.448 3.774 6.949 1.00 87.69 105 LEU A O 1
ATOM 852 N N . ILE A 1 106 ? -3.700 3.608 5.552 1.00 86.06 106 ILE A N 1
ATOM 853 C CA . ILE A 1 106 ? -2.882 4.654 6.178 1.00 86.06 106 ILE A CA 1
ATOM 854 C C . ILE A 1 106 ? -3.560 6.023 6.049 1.00 86.06 106 ILE A C 1
ATOM 856 O O . ILE A 1 106 ? -3.731 6.714 7.054 1.00 86.06 106 ILE A O 1
ATOM 860 N N . ILE A 1 107 ? -3.995 6.396 4.841 1.00 87.06 107 ILE A N 1
ATOM 861 C CA . ILE A 1 107 ? -4.673 7.677 4.575 1.00 87.06 107 ILE A CA 1
ATOM 862 C C . ILE A 1 107 ? -6.009 7.753 5.320 1.00 87.06 107 ILE A C 1
ATOM 864 O O . ILE A 1 107 ? -6.368 8.799 5.857 1.00 87.06 107 ILE A O 1
ATOM 868 N N . MET A 1 108 ? -6.732 6.637 5.379 1.00 89.31 108 MET A N 1
ATOM 869 C CA . MET A 1 108 ? -8.040 6.530 6.016 1.00 89.31 108 MET A CA 1
ATOM 870 C C . MET A 1 108 ? -7.970 6.298 7.525 1.00 89.31 108 MET A C 1
ATOM 872 O O . MET A 1 108 ? -9.011 6.330 8.177 1.00 89.31 108 MET A O 1
ATOM 876 N N . SER A 1 109 ? -6.778 6.128 8.102 1.00 86.44 109 SER A N 1
ATOM 877 C CA . SER A 1 109 ? -6.594 5.897 9.539 1.00 86.44 109 SER A CA 1
ATOM 878 C C . SER A 1 109 ? -7.338 6.907 10.436 1.00 86.44 109 SER A C 1
ATOM 880 O O . SER A 1 109 ? -8.028 6.468 11.359 1.00 86.44 109 SER A O 1
ATOM 882 N N . PRO A 1 110 ? -7.333 8.228 10.145 1.00 83.50 110 PRO A N 1
ATOM 883 C CA . PRO A 1 110 ? -8.140 9.207 10.882 1.00 83.50 110 PRO A CA 1
ATOM 884 C C . PRO A 1 110 ? -9.640 8.955 10.805 1.00 83.50 110 PRO A C 1
ATOM 886 O O . PRO A 1 110 ? -10.345 9.059 11.807 1.00 83.50 110 PRO A O 1
ATOM 889 N N . VAL A 1 111 ? -10.130 8.603 9.618 1.00 87.50 111 VAL A N 1
ATOM 890 C CA . VAL A 1 111 ? -11.552 8.341 9.399 1.00 87.50 111 VAL A CA 1
ATOM 891 C C . VAL A 1 111 ? -11.963 7.055 10.110 1.00 87.50 111 VAL A C 1
ATOM 893 O O . VAL A 1 111 ? -13.024 7.024 10.725 1.00 87.50 111 VAL A O 1
ATOM 896 N N . TYR A 1 112 ? -11.126 6.015 10.084 1.00 86.12 112 TYR A N 1
ATOM 897 C CA . TYR A 1 112 ? -11.408 4.747 10.757 1.00 86.12 112 TYR A CA 1
ATOM 898 C C . TYR A 1 112 ? -11.362 4.851 12.282 1.00 86.12 112 TYR A C 1
ATOM 900 O O . TYR A 1 112 ? -12.257 4.311 12.932 1.00 86.12 112 TYR A O 1
ATOM 908 N N . SER A 1 113 ? -10.403 5.583 12.858 1.00 83.56 113 SER A N 1
ATOM 909 C CA . SER A 1 113 ? -10.377 5.864 14.304 1.00 83.56 113 SER A CA 1
ATOM 910 C C . SER A 1 113 ? -11.642 6.621 14.736 1.00 83.56 113 SER A C 1
ATOM 912 O O . SER A 1 113 ? -12.351 6.183 15.646 1.00 83.56 113 SER A O 1
ATOM 914 N N . TRP A 1 114 ? -12.026 7.670 14.000 1.00 83.06 114 TRP A N 1
ATOM 915 C CA . TRP A 1 114 ? -13.258 8.412 14.277 1.00 83.06 114 TRP A CA 1
ATOM 916 C C . TRP A 1 114 ? -14.525 7.553 14.108 1.00 83.06 114 TRP A C 1
ATOM 918 O O . TRP A 1 114 ? -15.446 7.616 14.926 1.00 83.06 114 TRP A O 1
ATOM 928 N N . LEU A 1 115 ? -14.589 6.725 13.061 1.00 86.44 115 LEU A N 1
ATOM 929 C CA . LEU A 1 115 ? -15.733 5.851 12.794 1.00 86.44 115 LEU A CA 1
ATOM 930 C C . LEU A 1 115 ? -15.877 4.773 13.874 1.00 86.44 115 LEU A C 1
ATOM 932 O O . LEU A 1 115 ? -16.999 4.484 14.297 1.00 86.44 115 LEU A O 1
ATOM 936 N N . SER A 1 116 ? -14.757 4.217 14.343 1.00 84.06 116 SER A N 1
ATOM 937 C CA . SER A 1 116 ? -14.706 3.263 15.457 1.00 84.06 116 SER A CA 1
ATOM 938 C C . SER A 1 116 ? -15.313 3.879 16.722 1.00 84.06 116 SER A C 1
ATOM 940 O O . SER A 1 116 ? -16.241 3.312 17.303 1.00 84.06 116 SER A O 1
ATOM 942 N N . GLU A 1 117 ? -14.904 5.104 17.069 1.00 81.00 117 GLU A N 1
ATOM 943 C CA . GLU A 1 117 ? -15.446 5.852 18.208 1.00 81.00 117 GLU A CA 1
ATOM 944 C C . GLU A 1 117 ? -16.959 6.086 18.100 1.00 81.00 117 GLU A C 1
ATOM 946 O O . GLU A 1 117 ? -17.711 5.821 19.040 1.00 81.00 117 GLU A O 1
ATOM 951 N N . ARG A 1 118 ? -17.439 6.543 16.941 1.00 83.44 118 ARG A N 1
ATOM 952 C CA . ARG A 1 118 ? -18.873 6.807 16.738 1.00 83.44 118 ARG A CA 1
ATOM 953 C C . ARG A 1 118 ? -19.715 5.539 16.730 1.00 83.44 118 ARG A C 1
ATOM 955 O O . ARG A 1 118 ? -20.854 5.570 17.197 1.00 83.44 118 ARG A O 1
ATOM 962 N N . THR A 1 119 ? -19.164 4.438 16.230 1.00 84.50 119 THR A N 1
ATOM 963 C CA . THR A 1 119 ? -19.835 3.134 16.243 1.00 84.50 119 THR A CA 1
ATOM 964 C C . THR A 1 119 ? -19.942 2.596 17.671 1.00 84.50 119 THR A C 1
ATOM 966 O O . THR A 1 119 ? -20.994 2.089 18.056 1.00 84.50 119 THR A O 1
ATOM 969 N N . GLU A 1 120 ? -18.907 2.772 18.494 1.00 81.12 120 GLU A N 1
ATOM 970 C CA . GLU A 1 120 ? -18.918 2.381 19.908 1.00 81.12 120 GLU A CA 1
ATOM 971 C C . GLU A 1 120 ? -19.942 3.179 20.725 1.00 81.12 120 GLU A C 1
ATOM 973 O O . GLU A 1 120 ? -20.712 2.584 21.482 1.00 81.12 120 GLU A O 1
ATOM 978 N N . VAL A 1 121 ? -20.009 4.501 20.525 1.00 82.94 121 VAL A N 1
ATOM 979 C CA . VAL A 1 121 ? -21.030 5.359 21.155 1.00 82.94 121 VAL A CA 1
ATOM 980 C C . VAL A 1 121 ? -22.436 4.928 20.728 1.00 82.94 121 VAL A C 1
ATOM 982 O O . VAL A 1 121 ? -23.331 4.836 21.565 1.00 82.94 121 VAL A O 1
ATOM 985 N N . TYR A 1 122 ? -22.630 4.606 19.445 1.00 83.31 122 TYR A N 1
ATOM 986 C CA . TYR A 1 122 ? -23.916 4.136 18.923 1.00 83.31 122 TYR A CA 1
ATOM 987 C C . TYR A 1 122 ? -24.350 2.786 19.519 1.00 83.31 122 TYR A C 1
ATOM 989 O O . TYR A 1 122 ? -25.531 2.598 19.799 1.00 83.31 122 TYR A O 1
ATOM 997 N N . LEU A 1 123 ? -23.411 1.858 19.729 1.00 82.94 123 LEU A N 1
ATOM 998 C CA . LEU A 1 123 ? -23.694 0.521 20.262 1.00 82.94 123 LEU A CA 1
ATOM 999 C C . LEU A 1 123 ? -23.819 0.483 21.789 1.00 82.94 123 LEU A C 1
ATOM 1001 O O . LEU A 1 123 ? -24.652 -0.249 22.317 1.00 82.94 123 LEU A O 1
ATOM 1005 N N . SER A 1 124 ? -22.976 1.235 22.497 1.00 80.06 124 SER A N 1
ATOM 1006 C CA . SER A 1 124 ? -22.865 1.168 23.961 1.00 80.06 124 SER A CA 1
ATOM 1007 C C . SER A 1 124 ? -23.683 2.242 24.677 1.00 80.06 124 SER A C 1
ATOM 1009 O O . SER A 1 124 ? -23.892 2.134 25.884 1.00 80.06 124 SER A O 1
ATOM 1011 N N . GLY A 1 125 ? -24.091 3.305 23.974 1.00 74.31 125 GLY A N 1
ATOM 1012 C CA . GLY A 1 125 ? -24.822 4.443 24.542 1.00 74.31 125 GLY A CA 1
ATOM 1013 C C . GLY A 1 125 ? -24.023 5.287 25.545 1.00 74.31 125 GLY A C 1
ATOM 1014 O O . GLY A 1 125 ? -24.587 6.173 26.178 1.00 74.31 125 GLY A O 1
ATOM 1015 N N . LYS A 1 126 ? -22.722 5.016 25.718 1.00 72.88 126 LYS A N 1
ATOM 1016 C CA . LYS A 1 126 ? -21.828 5.760 26.612 1.00 72.88 126 LYS A CA 1
ATOM 1017 C C . LYS A 1 126 ? -21.082 6.823 25.820 1.00 72.88 126 LYS A C 1
ATOM 1019 O O . LYS A 1 126 ? -20.419 6.504 24.836 1.00 72.88 126 LYS A O 1
ATOM 1024 N N . GLU A 1 127 ? -21.174 8.070 26.264 1.00 65.31 127 GLU A N 1
ATOM 1025 C CA . GLU A 1 127 ? -20.393 9.167 25.700 1.00 65.31 127 GLU A CA 1
ATOM 1026 C C . GLU A 1 127 ? -18.993 9.182 26.317 1.00 65.31 127 GLU A C 1
ATOM 1028 O O . GLU A 1 127 ? -18.830 9.189 27.538 1.00 65.31 127 GLU A O 1
ATOM 1033 N N . TYR A 1 128 ? -17.975 9.182 25.461 1.00 67.00 128 TYR A N 1
ATOM 1034 C CA . TYR A 1 128 ? -16.587 9.383 25.861 1.00 67.00 128 TYR A CA 1
ATOM 1035 C C . TYR A 1 128 ? -16.189 10.829 25.540 1.00 67.00 128 TYR A C 1
ATOM 1037 O O . TYR A 1 128 ? -16.547 11.328 24.469 1.00 67.00 128 TYR A O 1
ATOM 1045 N N . PRO A 1 129 ? -15.464 11.528 26.433 1.00 66.69 129 PRO A N 1
ATOM 1046 C CA . PRO A 1 129 ? -15.012 12.883 26.153 1.00 66.69 129 PRO A CA 1
ATOM 1047 C C . PRO A 1 129 ? -14.018 12.859 24.990 1.00 66.69 129 PRO A C 1
ATOM 1049 O O . PRO A 1 129 ? -12.973 12.211 25.062 1.00 66.69 129 PRO A O 1
ATOM 1052 N N . PHE A 1 130 ? -14.344 13.581 23.919 1.00 69.75 130 PHE A N 1
ATOM 1053 C CA . PHE A 1 130 ? -13.479 13.688 22.752 1.00 69.75 130 PHE A CA 1
ATOM 1054 C C . PHE A 1 130 ? -12.155 14.366 23.127 1.00 69.75 130 PHE A C 1
ATOM 1056 O O . PHE A 1 130 ? -12.140 15.480 23.655 1.00 69.75 130 PHE A O 1
ATOM 1063 N N . SER A 1 131 ? -11.034 13.707 22.830 1.00 76.25 131 SER A N 1
ATOM 1064 C CA . SER A 1 131 ? -9.693 14.244 23.060 1.00 76.25 131 SER A CA 1
ATOM 1065 C C . SER A 1 131 ? -8.887 14.234 21.768 1.00 76.25 131 SER A C 1
ATOM 1067 O O . SER A 1 131 ? -8.490 13.181 21.275 1.00 76.25 131 SER A O 1
ATOM 1069 N N . LEU A 1 132 ? -8.578 15.423 21.244 1.00 75.12 132 LEU A N 1
ATOM 1070 C CA . LEU A 1 132 ? -7.755 15.581 20.037 1.00 75.12 132 LEU A CA 1
ATOM 1071 C C . LEU A 1 132 ? -6.373 14.938 20.184 1.00 75.12 132 LEU A C 1
ATOM 1073 O O . LEU A 1 132 ? -5.859 14.336 19.246 1.00 75.12 132 LEU A O 1
ATOM 1077 N N . ARG A 1 133 ? -5.778 15.030 21.380 1.00 80.38 133 ARG A N 1
ATOM 1078 C CA . ARG A 1 133 ? -4.482 14.407 21.670 1.00 80.38 133 ARG A CA 1
ATOM 1079 C C . ARG A 1 133 ? -4.557 12.887 21.555 1.00 80.38 133 ARG A C 1
ATOM 1081 O O . ARG A 1 133 ? -3.624 12.275 21.044 1.00 80.38 133 ARG A O 1
ATOM 1088 N N . GLN A 1 134 ? -5.650 12.295 22.034 1.00 76.12 134 GLN A N 1
ATOM 1089 C CA . GLN A 1 134 ? -5.885 10.862 21.907 1.00 76.12 134 GLN A CA 1
ATOM 1090 C C . GLN A 1 134 ? -6.083 10.485 20.438 1.00 76.12 134 GLN A C 1
ATOM 1092 O O . GLN A 1 134 ? -5.388 9.598 19.962 1.00 76.12 134 GLN A O 1
ATOM 1097 N N . LEU A 1 135 ? -6.925 11.214 19.701 1.00 78.31 135 LEU A N 1
ATOM 1098 C CA . LEU A 1 135 ? -7.181 10.952 18.283 1.00 78.31 135 LEU A CA 1
ATOM 1099 C C . LEU A 1 135 ? -5.893 10.966 17.439 1.00 78.31 135 LEU A C 1
ATOM 1101 O O . LEU A 1 135 ? -5.658 10.061 16.647 1.00 78.31 135 LEU A O 1
ATOM 1105 N N . ILE A 1 136 ? -5.023 11.964 17.629 1.00 82.06 136 ILE A N 1
ATOM 1106 C CA . ILE A 1 136 ? -3.743 12.051 16.901 1.00 82.06 136 ILE A CA 1
ATOM 1107 C C . ILE A 1 136 ? -2.835 10.856 17.226 1.00 82.06 136 ILE A C 1
ATOM 1109 O O . ILE A 1 136 ? -2.171 10.320 16.338 1.00 82.06 136 ILE A O 1
ATOM 1113 N N . TRP A 1 137 ? -2.811 10.426 18.489 1.00 82.38 137 TRP A N 1
ATOM 1114 C CA . TRP A 1 137 ? -2.051 9.249 18.903 1.00 82.38 137 TRP A CA 1
ATOM 1115 C C . TRP A 1 137 ? -2.594 7.959 18.271 1.00 82.38 137 TRP A C 1
ATOM 1117 O O . TRP A 1 137 ? -1.803 7.157 17.771 1.00 82.38 137 TRP A O 1
ATOM 1127 N N . GLU A 1 138 ? -3.920 7.801 18.229 1.00 76.38 138 GLU A N 1
ATOM 1128 C CA . GLU A 1 138 ? -4.600 6.668 17.583 1.00 76.38 138 GLU A CA 1
ATOM 1129 C C . GLU A 1 138 ? -4.283 6.616 16.081 1.00 76.38 138 GLU A C 1
ATOM 1131 O O . GLU A 1 138 ? -3.884 5.579 15.548 1.00 76.38 138 GLU A O 1
ATOM 1136 N N . ILE A 1 139 ? -4.330 7.766 15.404 1.00 81.38 139 ILE A N 1
ATOM 1137 C CA . ILE A 1 139 ? -3.957 7.886 13.988 1.00 81.38 139 ILE A CA 1
ATOM 1138 C C . ILE A 1 139 ? -2.525 7.410 13.756 1.00 81.38 139 ILE A C 1
ATOM 1140 O O . ILE A 1 139 ? -2.293 6.564 12.889 1.00 81.38 139 ILE A O 1
ATOM 1144 N N . PHE A 1 140 ? -1.568 7.943 14.521 1.00 84.12 140 PHE A N 1
ATOM 1145 C CA . PHE A 1 140 ? -0.152 7.623 14.352 1.00 84.12 140 PHE A CA 1
ATOM 1146 C C . PHE A 1 140 ? 0.127 6.137 14.591 1.00 84.12 140 PHE A C 1
ATOM 1148 O O . PHE A 1 140 ? 0.853 5.498 13.823 1.00 84.12 140 PHE A O 1
ATOM 1155 N N . ARG A 1 141 ? -0.486 5.561 15.626 1.00 80.75 141 ARG A N 1
ATOM 1156 C CA . ARG A 1 141 ? -0.370 4.136 15.923 1.00 80.75 141 ARG A CA 1
ATOM 1157 C C . ARG A 1 141 ? -0.991 3.277 14.819 1.00 80.75 141 ARG A C 1
ATOM 1159 O O . ARG A 1 141 ? -0.341 2.324 14.383 1.00 80.75 141 ARG A O 1
ATOM 1166 N N . GLY A 1 142 ? -2.188 3.622 14.344 1.00 80.06 142 GLY A N 1
ATOM 1167 C CA . GLY A 1 142 ? -2.851 2.926 13.240 1.00 80.06 142 GLY A CA 1
ATOM 1168 C C . GLY A 1 142 ? -1.994 2.922 11.972 1.00 80.06 142 GLY A C 1
ATOM 1169 O O . GLY A 1 142 ? -1.805 1.873 11.356 1.00 80.06 142 GLY A O 1
ATOM 1170 N N . ILE A 1 143 ? -1.364 4.058 11.649 1.00 84.88 143 ILE A N 1
ATOM 1171 C CA . ILE A 1 143 ? -0.405 4.169 10.538 1.00 84.88 143 ILE A CA 1
ATOM 1172 C C . ILE A 1 143 ? 0.795 3.236 10.754 1.00 84.88 143 ILE A C 1
ATOM 1174 O O . ILE A 1 143 ? 1.161 2.486 9.849 1.00 84.88 143 ILE A O 1
ATOM 1178 N N . LEU A 1 144 ? 1.392 3.239 11.949 1.00 85.88 144 LEU A N 1
ATOM 1179 C CA . LEU A 1 144 ? 2.566 2.418 12.259 1.00 85.88 144 LEU A CA 1
ATOM 1180 C C . LEU A 1 144 ? 2.259 0.914 12.189 1.00 85.88 144 LEU A C 1
ATOM 1182 O O . LEU A 1 144 ? 3.086 0.129 11.723 1.00 85.88 144 LEU A O 1
ATOM 1186 N N . ILE A 1 145 ? 1.066 0.502 12.615 1.00 82.25 145 ILE A N 1
ATOM 1187 C CA . ILE A 1 145 ? 0.613 -0.890 12.539 1.00 82.25 145 ILE A CA 1
ATOM 1188 C C . ILE A 1 145 ? 0.308 -1.296 11.099 1.00 82.25 145 ILE A C 1
ATOM 1190 O O . ILE A 1 145 ? 0.765 -2.359 10.676 1.00 82.25 145 ILE A O 1
ATOM 1194 N N . ALA A 1 146 ? -0.395 -0.455 10.337 1.00 84.25 146 ALA A N 1
ATOM 1195 C CA . ALA A 1 146 ? -0.651 -0.699 8.920 1.00 84.25 146 ALA A CA 1
ATOM 1196 C C . ALA A 1 146 ? 0.666 -0.829 8.140 1.00 84.25 146 ALA A C 1
ATOM 1198 O O . ALA A 1 146 ? 0.839 -1.777 7.375 1.00 84.25 146 ALA A O 1
ATOM 1199 N N . PHE A 1 147 ? 1.632 0.051 8.408 1.00 85.44 147 PHE A N 1
ATOM 1200 C CA . PHE A 1 147 ? 2.962 0.003 7.805 1.00 85.44 147 PHE A CA 1
ATOM 1201 C C . PHE A 1 147 ? 3.740 -1.262 8.199 1.00 85.44 147 PHE A C 1
ATOM 1203 O O . PHE A 1 147 ? 4.309 -1.941 7.345 1.00 85.44 147 PHE A O 1
ATOM 1210 N N . ARG A 1 148 ? 3.715 -1.645 9.481 1.00 86.38 148 ARG A N 1
ATOM 1211 C CA . ARG A 1 148 ? 4.325 -2.899 9.949 1.00 86.38 148 ARG A CA 1
ATOM 1212 C C . ARG A 1 148 ? 3.705 -4.114 9.252 1.00 86.38 148 ARG A C 1
ATOM 1214 O O . ARG A 1 148 ? 4.429 -5.007 8.822 1.00 86.38 148 ARG A O 1
ATOM 1221 N N . ASN A 1 149 ? 2.379 -4.153 9.146 1.00 85.88 149 ASN A N 1
ATOM 1222 C CA . ASN A 1 149 ? 1.658 -5.240 8.486 1.00 85.88 149 ASN A CA 1
ATOM 1223 C C . ASN A 1 149 ? 1.985 -5.303 6.990 1.00 85.88 149 ASN A C 1
ATOM 1225 O O . ASN A 1 149 ? 2.188 -6.398 6.476 1.00 85.88 149 ASN A O 1
ATOM 1229 N N . MET A 1 150 ? 2.118 -4.151 6.327 1.00 85.62 150 MET A N 1
ATOM 1230 C CA . MET A 1 150 ? 2.565 -4.061 4.936 1.00 85.62 150 MET A CA 1
ATOM 1231 C C . MET A 1 150 ? 3.954 -4.690 4.749 1.00 85.62 150 MET A C 1
ATOM 1233 O O . MET A 1 150 ? 4.148 -5.485 3.833 1.00 85.62 150 MET A O 1
ATOM 1237 N N . ILE A 1 151 ? 4.911 -4.397 5.641 1.00 89.19 151 ILE A N 1
ATOM 1238 C CA . ILE A 1 151 ? 6.261 -4.988 5.590 1.00 89.19 151 ILE A CA 1
ATOM 1239 C C . ILE A 1 151 ? 6.205 -6.507 5.780 1.00 89.19 151 ILE A C 1
ATOM 1241 O O . ILE A 1 151 ? 6.807 -7.243 5.001 1.00 89.19 151 ILE A O 1
ATOM 1245 N N . PHE A 1 152 ? 5.489 -7.000 6.795 1.00 87.31 152 PHE A N 1
ATOM 1246 C CA . PHE A 1 152 ? 5.409 -8.443 7.029 1.00 87.31 152 PHE A CA 1
ATOM 1247 C C . PHE A 1 152 ? 4.715 -9.173 5.885 1.00 87.31 152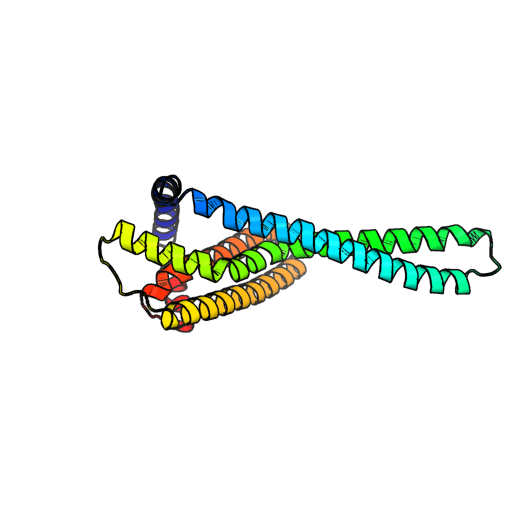 PHE A C 1
ATOM 1249 O O . PHE A 1 152 ? 5.217 -10.200 5.436 1.00 87.31 152 PHE A O 1
ATOM 1256 N N . GLN A 1 153 ? 3.602 -8.642 5.381 1.00 86.81 153 GLN A N 1
ATOM 1257 C CA . GLN A 1 153 ? 2.931 -9.227 4.229 1.00 86.81 153 GLN A CA 1
ATOM 1258 C C . GLN A 1 153 ? 3.858 -9.236 3.007 1.00 86.81 153 GLN A C 1
ATOM 1260 O O . GLN A 1 153 ? 3.914 -10.250 2.325 1.00 86.81 153 GLN A O 1
ATOM 1265 N N . LEU A 1 154 ? 4.644 -8.179 2.765 1.00 87.62 154 LEU A N 1
ATOM 1266 C CA . LEU A 1 154 ? 5.641 -8.167 1.691 1.00 87.62 154 LEU A CA 1
ATOM 1267 C C . LEU A 1 154 ? 6.682 -9.282 1.857 1.00 87.62 154 LEU A C 1
ATOM 1269 O O . LEU A 1 154 ? 6.969 -9.991 0.894 1.00 87.62 154 LEU A O 1
ATOM 1273 N N . LEU A 1 155 ? 7.208 -9.480 3.070 1.00 89.88 155 LEU A N 1
ATOM 1274 C CA . LEU A 1 155 ? 8.151 -10.565 3.360 1.00 89.88 155 LEU A CA 1
ATOM 1275 C C . LEU A 1 155 ? 7.534 -11.943 3.082 1.00 89.88 155 LEU A C 1
ATOM 1277 O O . LEU A 1 155 ? 8.168 -12.774 2.432 1.00 89.88 155 LEU A O 1
ATOM 1281 N N . PHE A 1 156 ? 6.290 -12.174 3.515 1.00 87.56 156 PHE A N 1
ATOM 1282 C CA . PHE A 1 156 ? 5.572 -13.418 3.222 1.00 87.56 156 PHE A CA 1
ATOM 1283 C C . PHE A 1 156 ? 5.279 -13.585 1.731 1.00 87.56 156 PHE A C 1
ATOM 1285 O O . PHE A 1 156 ? 5.390 -14.696 1.218 1.00 87.56 156 PHE A O 1
ATOM 1292 N N . THR A 1 157 ? 4.953 -12.503 1.024 1.00 86.00 157 THR A N 1
ATOM 1293 C CA . THR A 1 157 ? 4.709 -12.529 -0.420 1.00 86.00 157 THR A CA 1
ATOM 1294 C C . THR A 1 157 ? 5.966 -12.911 -1.187 1.00 86.00 157 THR A C 1
ATOM 1296 O O . THR A 1 157 ? 5.910 -13.797 -2.036 1.00 86.00 157 THR A O 1
ATOM 1299 N N . VAL A 1 158 ? 7.112 -12.311 -0.856 1.00 88.56 158 VAL A N 1
ATOM 1300 C CA . VAL A 1 158 ? 8.405 -12.661 -1.464 1.00 88.56 158 VAL A CA 1
ATOM 1301 C C . VAL A 1 158 ? 8.778 -14.109 -1.148 1.00 88.56 158 VAL A C 1
ATOM 1303 O O . VAL A 1 158 ? 9.181 -14.849 -2.042 1.00 88.56 158 VAL A O 1
ATOM 1306 N N . PHE A 1 159 ? 8.596 -14.543 0.100 1.00 89.56 159 PHE A N 1
ATOM 1307 C CA . PHE A 1 159 ? 8.860 -15.923 0.499 1.00 89.56 159 PHE A CA 1
ATOM 1308 C C . PHE A 1 159 ? 7.995 -16.925 -0.282 1.00 89.56 159 PHE A C 1
ATOM 1310 O O . PHE A 1 159 ? 8.522 -17.866 -0.873 1.00 89.56 159 PHE A O 1
ATOM 1317 N N . LEU A 1 160 ? 6.679 -16.698 -0.355 1.00 87.25 160 LEU A N 1
ATOM 1318 C CA . LEU A 1 160 ? 5.754 -17.559 -1.099 1.00 87.25 160 LEU A CA 1
ATOM 1319 C C . LEU A 1 160 ? 6.020 -17.536 -2.605 1.00 87.25 160 LEU A C 1
ATOM 1321 O O . LEU A 1 160 ? 5.895 -18.574 -3.251 1.00 87.25 160 LEU A O 1
ATOM 1325 N N . PHE A 1 161 ? 6.435 -16.394 -3.157 1.00 86.88 161 PHE A N 1
ATOM 1326 C CA . PHE A 1 161 ? 6.870 -16.294 -4.546 1.00 86.88 161 PHE A CA 1
ATOM 1327 C C . PHE A 1 161 ? 8.078 -17.201 -4.821 1.00 86.88 161 PHE A C 1
ATOM 1329 O O . PHE A 1 161 ? 8.049 -17.980 -5.771 1.00 86.88 161 PHE A O 1
ATOM 1336 N N . VAL A 1 162 ? 9.098 -17.197 -3.958 1.00 89.44 162 VAL A N 1
ATOM 1337 C CA . VAL A 1 162 ? 10.253 -18.106 -4.091 1.00 89.44 162 VAL A CA 1
ATOM 1338 C C . VAL A 1 162 ? 9.841 -19.573 -3.915 1.00 89.44 162 VAL A C 1
ATOM 1340 O O . VAL A 1 162 ? 10.300 -20.443 -4.652 1.00 89.44 162 VAL A O 1
ATOM 1343 N N . CYS A 1 163 ? 8.929 -19.875 -2.992 1.00 88.69 163 CYS A N 1
ATOM 1344 C CA . CYS A 1 163 ? 8.412 -21.235 -2.837 1.00 88.69 163 CYS A CA 1
ATOM 1345 C C . CYS A 1 163 ? 7.551 -21.692 -4.027 1.00 88.69 163 CYS A C 1
ATOM 1347 O O . CYS A 1 163 ? 7.439 -22.894 -4.268 1.00 88.69 163 CYS A O 1
ATOM 1349 N N . SER A 1 164 ? 6.961 -20.762 -4.784 1.00 88.25 164 SER A N 1
ATOM 1350 C CA . SER A 1 164 ? 6.071 -21.086 -5.904 1.00 88.25 164 SER A CA 1
ATOM 1351 C C . SER A 1 164 ? 6.774 -21.770 -7.083 1.00 88.25 164 SER A C 1
ATOM 1353 O O . SER A 1 164 ? 6.117 -22.453 -7.865 1.00 88.25 164 SER A O 1
ATOM 1355 N N . PHE A 1 165 ? 8.107 -21.674 -7.168 1.00 89.69 165 PHE A N 1
ATOM 1356 C CA . PHE A 1 165 ? 8.916 -22.400 -8.155 1.00 89.69 165 PHE A CA 1
ATOM 1357 C C . PHE A 1 165 ? 8.884 -23.927 -7.959 1.00 89.69 165 PHE A C 1
ATOM 1359 O O . PHE A 1 165 ? 9.246 -24.672 -8.868 1.00 89.69 165 PHE A O 1
ATOM 1366 N N . ILE A 1 166 ? 8.432 -24.413 -6.796 1.00 91.94 166 ILE A N 1
ATOM 1367 C CA . ILE A 1 166 ? 8.165 -25.834 -6.555 1.00 91.94 166 ILE A CA 1
ATOM 1368 C C . ILE A 1 166 ? 6.739 -26.137 -7.051 1.00 91.94 166 ILE A C 1
ATOM 1370 O O . ILE A 1 166 ? 5.796 -25.615 -6.459 1.00 91.94 166 ILE A O 1
ATOM 1374 N N . PRO A 1 167 ? 6.527 -27.006 -8.061 1.00 85.19 167 PRO A N 1
ATOM 1375 C CA . PRO A 1 167 ? 5.240 -27.146 -8.760 1.00 85.19 167 PRO A CA 1
ATOM 1376 C C . PRO A 1 167 ? 4.013 -27.360 -7.857 1.00 85.19 167 PRO A C 1
ATOM 1378 O O . PRO A 1 167 ? 2.967 -26.751 -8.064 1.00 85.19 167 PRO A O 1
ATOM 1381 N N . VAL A 1 168 ? 4.143 -28.188 -6.813 1.00 88.81 168 VAL A N 1
ATOM 1382 C CA . VAL A 1 168 ? 3.048 -28.474 -5.866 1.00 88.81 168 VAL A CA 1
ATOM 1383 C C . VAL A 1 168 ? 2.747 -27.272 -4.964 1.00 88.81 168 VAL A C 1
ATOM 1385 O O . VAL A 1 168 ? 1.589 -26.967 -4.691 1.00 88.81 168 VAL A O 1
ATOM 1388 N N . ILE A 1 169 ? 3.783 -26.557 -4.520 1.00 86.56 169 ILE A N 1
ATOM 1389 C CA . ILE A 1 169 ? 3.635 -25.380 -3.654 1.00 86.56 169 ILE A CA 1
ATOM 1390 C C . ILE A 1 169 ? 3.162 -24.175 -4.473 1.00 86.56 169 ILE A C 1
ATOM 1392 O O . ILE A 1 169 ? 2.358 -23.383 -3.986 1.00 86.56 169 ILE A O 1
ATOM 1396 N N . GLY A 1 170 ? 3.579 -24.075 -5.737 1.00 87.56 170 GLY A N 1
ATOM 1397 C CA . GLY A 1 170 ? 3.122 -23.064 -6.686 1.00 87.56 170 GLY A CA 1
ATOM 1398 C C . GLY A 1 170 ? 1.605 -23.041 -6.845 1.00 87.56 170 GLY A C 1
ATOM 1399 O O . GLY A 1 170 ? 1.019 -21.960 -6.818 1.00 87.56 170 GLY A O 1
ATOM 1400 N N . LEU A 1 171 ? 0.959 -24.213 -6.880 1.00 88.94 171 LEU A N 1
ATOM 1401 C CA . LEU A 1 171 ? -0.505 -24.346 -6.938 1.00 88.94 171 LEU A CA 1
ATOM 1402 C C . LEU A 1 171 ? -1.206 -23.840 -5.668 1.00 88.94 171 LEU A C 1
ATOM 1404 O O . LEU A 1 171 ? -2.298 -23.283 -5.747 1.00 88.94 171 LEU A O 1
ATOM 1408 N N . LEU A 1 172 ? -0.581 -24.012 -4.500 1.00 89.88 172 LEU A N 1
ATOM 1409 C CA . LEU A 1 172 ? -1.124 -23.561 -3.212 1.00 89.88 172 LEU A CA 1
ATOM 1410 C C . LEU A 1 172 ? -0.770 -22.102 -2.890 1.00 89.88 172 LEU A C 1
ATOM 1412 O O . LEU A 1 172 ? -1.412 -21.487 -2.035 1.00 89.88 172 LEU A O 1
ATOM 1416 N N . SER A 1 173 ? 0.225 -21.532 -3.574 1.00 86.38 173 SER A N 1
ATOM 1417 C CA . SER A 1 173 ? 0.737 -20.190 -3.298 1.00 86.38 173 SER A CA 1
ATOM 1418 C C . SER A 1 173 ? -0.329 -19.080 -3.378 1.00 86.38 173 SER A C 1
ATOM 1420 O O . SER A 1 173 ? -0.347 -18.252 -2.465 1.00 86.38 173 SER A O 1
ATOM 1422 N N . PRO A 1 174 ? -1.293 -19.071 -4.329 1.00 85.69 174 PRO A N 1
ATOM 1423 C CA . PRO A 1 174 ? -2.332 -18.040 -4.374 1.00 85.69 174 PRO A CA 1
ATOM 1424 C C . PRO A 1 174 ? -3.292 -18.124 -3.181 1.00 85.69 174 PRO A C 1
ATOM 1426 O O . PRO A 1 174 ? -3.689 -17.098 -2.630 1.00 85.69 174 PRO A O 1
ATOM 1429 N N . VAL A 1 175 ? -3.627 -19.342 -2.736 1.00 89.31 175 VAL A N 1
ATOM 1430 C CA . VAL A 1 175 ? -4.482 -19.567 -1.558 1.00 89.31 175 VAL A CA 1
ATOM 1431 C C . VAL A 1 175 ? -3.763 -19.108 -0.291 1.00 89.31 175 VAL A C 1
ATOM 1433 O O . VAL A 1 175 ? -4.345 -18.402 0.531 1.00 89.31 175 VAL A O 1
ATOM 1436 N N . ALA A 1 176 ? -2.478 -19.442 -0.151 1.00 87.69 176 ALA A N 1
ATOM 1437 C CA . ALA A 1 176 ? -1.663 -18.991 0.973 1.00 87.69 176 ALA A CA 1
ATOM 1438 C C . ALA A 1 176 ? -1.527 -17.458 1.005 1.00 87.69 176 ALA A C 1
ATOM 1440 O O . ALA A 1 176 ? -1.727 -16.849 2.056 1.00 87.69 176 ALA A O 1
ATOM 1441 N N . LEU A 1 177 ? -1.264 -16.822 -0.143 1.00 86.50 177 LEU A N 1
ATOM 1442 C CA . LEU A 1 177 ? -1.200 -15.361 -0.269 1.00 86.50 177 LEU A CA 1
ATOM 1443 C C . LEU A 1 177 ? -2.524 -14.695 0.106 1.00 86.50 177 LEU A C 1
ATOM 1445 O O . LEU A 1 177 ? -2.526 -13.669 0.793 1.00 86.50 177 LEU A O 1
ATOM 1449 N N . PHE A 1 178 ? -3.649 -15.283 -0.305 1.00 87.69 178 PHE A N 1
ATOM 1450 C CA . PHE A 1 178 ? -4.971 -14.803 0.076 1.00 87.69 178 PHE A CA 1
ATOM 1451 C C . PHE A 1 178 ? -5.175 -14.866 1.594 1.00 87.69 178 PHE A C 1
ATOM 1453 O O . PHE A 1 178 ? -5.570 -13.865 2.187 1.00 87.69 178 PHE A O 1
ATOM 1460 N N . LEU A 1 179 ? -4.849 -15.990 2.240 1.00 88.38 179 LEU A N 1
ATOM 1461 C CA . LEU A 1 179 ? -4.990 -16.148 3.693 1.00 88.38 179 LEU A CA 1
ATOM 1462 C C . LEU A 1 179 ? -4.092 -15.183 4.475 1.00 88.38 179 LEU A C 1
ATOM 1464 O O . LEU A 1 179 ? -4.547 -14.551 5.429 1.00 88.38 179 LEU A O 1
ATOM 1468 N N . VAL A 1 180 ? -2.838 -15.024 4.046 1.00 86.62 180 VAL A N 1
ATOM 1469 C CA . VAL A 1 180 ? -1.896 -14.059 4.631 1.00 86.62 180 VAL A CA 1
ATOM 1470 C C . VAL A 1 180 ? -2.444 -12.636 4.504 1.00 86.62 180 VAL A C 1
ATOM 1472 O O . VAL A 1 180 ? -2.449 -11.880 5.476 1.00 86.62 180 VAL A O 1
ATOM 1475 N N . SER A 1 181 ? -2.963 -12.278 3.330 1.00 84.50 181 SER A N 1
ATOM 1476 C CA . SER A 1 181 ? -3.559 -10.961 3.095 1.00 84.50 181 SER A CA 1
ATOM 1477 C C . SER A 1 181 ? -4.806 -10.756 3.955 1.00 84.50 181 SER A C 1
ATOM 1479 O O . SER A 1 181 ? -4.899 -9.749 4.652 1.00 84.50 181 SER A O 1
ATOM 1481 N N . ALA A 1 182 ? -5.727 -11.722 3.990 1.00 85.81 182 ALA A N 1
ATOM 1482 C CA . ALA A 1 182 ? -6.931 -11.666 4.818 1.00 85.81 182 ALA A CA 1
ATOM 1483 C C . ALA A 1 182 ? -6.593 -11.475 6.305 1.00 85.81 182 ALA A C 1
ATOM 1485 O O . ALA A 1 182 ? -7.216 -10.654 6.979 1.00 85.81 182 ALA A O 1
ATOM 1486 N N . TYR A 1 183 ? -5.560 -12.163 6.794 1.00 85.38 183 TYR A N 1
ATOM 1487 C CA . TYR A 1 183 ? -5.065 -12.008 8.157 1.00 85.38 183 TYR A CA 1
ATOM 1488 C C . TYR A 1 183 ? -4.529 -10.593 8.426 1.00 85.38 183 TYR A C 1
ATOM 1490 O O . TYR A 1 183 ? -4.962 -9.943 9.378 1.00 85.38 183 TYR A O 1
ATOM 1498 N N . PHE A 1 184 ? -3.620 -10.074 7.591 1.00 84.38 184 PHE A N 1
ATOM 1499 C CA . PHE A 1 184 ? -3.008 -8.759 7.826 1.00 84.38 184 PHE A CA 1
ATOM 1500 C C . PHE A 1 184 ? -3.969 -7.586 7.592 1.00 84.38 184 PHE A C 1
ATOM 1502 O O . PHE A 1 184 ? -3.912 -6.605 8.337 1.00 84.38 184 PHE A O 1
ATOM 1509 N N . TYR A 1 185 ? -4.861 -7.672 6.602 1.00 82.88 185 TYR A N 1
ATOM 1510 C CA . TYR A 1 185 ? -5.922 -6.681 6.406 1.00 82.88 185 TYR A CA 1
ATOM 1511 C C . TYR A 1 185 ? -6.930 -6.722 7.555 1.00 82.88 185 TYR A C 1
ATOM 1513 O O . TYR A 1 185 ? -7.243 -5.678 8.128 1.00 82.88 185 TYR A O 1
ATOM 1521 N N . GLY A 1 186 ? -7.387 -7.918 7.942 1.00 83.31 186 GLY A N 1
ATOM 1522 C CA . GLY A 1 186 ? -8.294 -8.101 9.074 1.00 83.31 186 GLY A CA 1
ATOM 1523 C C . GLY A 1 186 ? -7.703 -7.561 10.376 1.00 83.31 186 GLY A C 1
ATOM 1524 O O . GLY A 1 186 ? -8.371 -6.814 11.088 1.00 83.31 186 GLY A O 1
ATOM 1525 N N . PHE A 1 187 ? -6.423 -7.843 10.644 1.00 80.81 187 PHE A N 1
ATOM 1526 C CA . PHE A 1 187 ? -5.701 -7.300 11.796 1.00 80.81 187 PHE A CA 1
ATOM 1527 C C . PHE A 1 187 ? -5.759 -5.770 11.835 1.00 80.81 187 PHE A C 1
ATOM 1529 O O . PHE A 1 187 ? -6.032 -5.199 12.889 1.00 80.81 187 PHE A O 1
ATOM 1536 N N . SER A 1 188 ? -5.512 -5.107 10.702 1.00 80.88 188 SER A N 1
ATOM 1537 C CA . SER A 1 188 ? -5.513 -3.642 10.625 1.00 80.88 188 SER A CA 1
ATOM 1538 C C . SER A 1 188 ? -6.881 -3.050 10.978 1.00 80.88 188 SER A C 1
ATOM 1540 O O . SER A 1 188 ? -6.938 -2.047 11.681 1.00 80.88 188 SER A O 1
ATOM 1542 N N . PHE A 1 189 ? -7.985 -3.685 10.566 1.00 82.25 189 PHE A N 1
ATOM 1543 C CA . PHE A 1 189 ? -9.333 -3.232 10.933 1.00 82.25 189 PHE A CA 1
ATOM 1544 C C . PHE A 1 189 ? -9.688 -3.516 12.396 1.00 82.25 189 PHE A C 1
ATOM 1546 O O . PHE A 1 189 ? -10.317 -2.688 13.053 1.00 82.25 189 PHE A O 1
ATOM 1553 N N . VAL A 1 190 ? -9.276 -4.672 12.921 1.00 80.06 190 VAL A N 1
ATOM 1554 C CA . VAL A 1 190 ? -9.550 -5.064 14.310 1.00 80.06 190 VAL A CA 1
ATOM 1555 C C . VAL A 1 190 ? -8.743 -4.217 15.303 1.00 80.06 190 VAL A C 1
ATOM 1557 O O . VAL A 1 190 ? -9.227 -3.949 16.406 1.00 80.06 190 VAL A O 1
ATOM 1560 N N . ASP A 1 191 ? -7.548 -3.745 14.935 1.00 77.50 191 ASP A N 1
ATOM 1561 C CA . ASP A 1 191 ? -6.730 -2.919 15.830 1.00 77.50 191 ASP A CA 1
ATOM 1562 C C . ASP A 1 191 ? -7.408 -1.586 16.190 1.00 77.50 191 ASP A C 1
ATOM 1564 O O . ASP A 1 191 ? -7.367 -1.216 17.361 1.00 77.50 191 ASP A O 1
ATOM 1568 N N . TYR A 1 192 ? -8.160 -0.954 15.275 1.00 73.69 192 TYR A N 1
ATOM 1569 C CA . TYR A 1 192 ? -8.958 0.250 15.585 1.00 73.69 192 TYR A CA 1
ATOM 1570 C C . TYR A 1 192 ? -9.997 0.027 16.699 1.00 73.69 192 TYR A C 1
ATOM 1572 O O . TYR A 1 192 ? -10.365 0.964 17.408 1.00 73.69 192 TYR A O 1
ATOM 1580 N N . ALA A 1 193 ? -10.488 -1.206 16.869 1.00 68.88 193 ALA A N 1
ATOM 1581 C CA . ALA A 1 193 ? -11.399 -1.568 17.956 1.00 68.88 193 ALA A CA 1
ATOM 1582 C C . ALA A 1 193 ? -10.642 -1.991 19.229 1.00 68.88 193 ALA A C 1
ATOM 1584 O O . ALA A 1 193 ? -11.053 -1.668 20.345 1.00 68.88 193 ALA A O 1
ATOM 1585 N N . ILE A 1 194 ? -9.518 -2.706 19.091 1.00 68.44 194 ILE A N 1
ATOM 1586 C CA . ILE A 1 194 ? -8.684 -3.141 20.226 1.00 68.44 194 ILE A CA 1
ATOM 1587 C C . ILE A 1 194 ? -8.000 -1.959 20.910 1.00 68.44 194 ILE A C 1
ATOM 1589 O O . ILE A 1 194 ? -7.836 -1.964 22.133 1.00 68.44 194 ILE A O 1
ATOM 1593 N N . GLU A 1 195 ? -7.608 -0.946 20.147 1.00 64.75 195 GLU A N 1
ATOM 1594 C CA . GLU A 1 195 ? -6.954 0.256 20.647 1.00 64.75 195 GLU A CA 1
ATOM 1595 C C . GLU A 1 195 ? -7.764 0.944 21.757 1.00 64.75 195 GLU A C 1
ATOM 1597 O O . GLU A 1 195 ? -7.185 1.446 22.724 1.00 64.75 195 GLU A O 1
ATOM 1602 N N . ARG A 1 196 ? -9.097 0.838 21.716 1.00 61.91 196 ARG A N 1
ATOM 1603 C CA . ARG A 1 196 ? -10.008 1.372 22.743 1.00 61.91 196 ARG A CA 1
ATOM 1604 C C . ARG A 1 196 ? -9.810 0.727 24.119 1.00 61.91 196 ARG A C 1
ATOM 1606 O O . ARG A 1 196 ? -10.053 1.358 25.144 1.00 61.91 196 ARG A O 1
ATOM 1613 N N . LYS A 1 197 ? -9.253 -0.490 24.175 1.00 60.75 197 LYS A N 1
ATOM 1614 C CA . LYS A 1 197 ? -8.837 -1.156 25.426 1.00 60.75 197 LYS A CA 1
ATOM 1615 C C . LYS A 1 197 ? -7.480 -0.665 25.957 1.00 60.75 197 LYS A C 1
ATOM 1617 O O . LYS A 1 197 ? -7.000 -1.196 26.956 1.00 60.75 197 LYS A O 1
ATOM 1622 N N . ARG A 1 198 ? -6.851 0.327 25.307 1.00 61.31 198 ARG A N 1
ATOM 1623 C CA . ARG A 1 198 ? -5.524 0.898 25.627 1.00 61.31 198 ARG A CA 1
ATOM 1624 C C . ARG A 1 198 ? -4.375 -0.117 25.645 1.00 61.31 198 ARG A C 1
ATOM 1626 O O . ARG A 1 198 ? -3.371 0.081 26.326 1.00 61.31 198 ARG A O 1
ATOM 1633 N N . PHE A 1 199 ? -4.488 -1.207 24.891 1.00 55.84 199 PHE A N 1
ATOM 1634 C CA . PHE A 1 199 ? -3.397 -2.173 24.765 1.00 55.84 199 PHE A CA 1
ATOM 1635 C C . PHE A 1 199 ? -2.227 -1.583 23.978 1.00 55.84 199 PHE A C 1
ATOM 1637 O O . PHE A 1 199 ? -2.441 -0.865 23.009 1.00 55.84 199 PHE A O 1
ATOM 1644 N N . ASN A 1 200 ? -0.990 -1.897 24.361 1.00 54.44 200 ASN A N 1
ATOM 1645 C CA . ASN A 1 200 ? 0.212 -1.571 23.584 1.00 54.44 200 ASN A CA 1
ATOM 1646 C C . ASN A 1 200 ? 0.300 -2.461 22.321 1.00 54.44 200 ASN A C 1
ATOM 1648 O O . ASN A 1 200 ? -0.298 -3.533 22.278 1.00 54.44 200 ASN A O 1
ATOM 1652 N N . VAL A 1 201 ? 1.095 -2.092 21.314 1.00 56.88 201 VAL A N 1
ATOM 1653 C CA . VAL A 1 201 ? 1.237 -2.809 20.028 1.00 56.88 201 VAL A CA 1
ATOM 165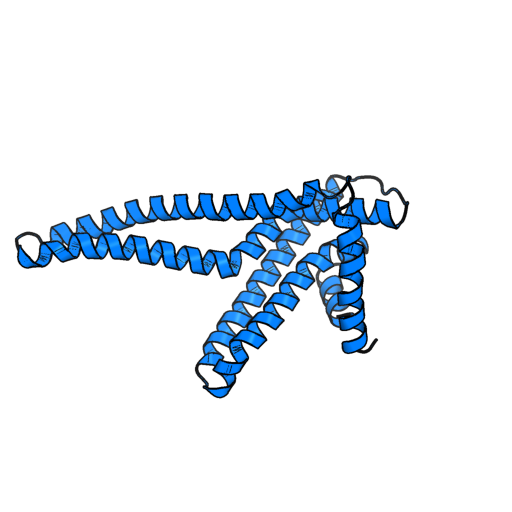4 C C . VAL A 1 201 ? 1.549 -4.304 20.215 1.00 56.88 201 VAL A C 1
ATOM 1656 O O . VAL A 1 201 ? 0.967 -5.157 19.545 1.00 56.88 201 VAL A O 1
ATOM 1659 N N . LYS A 1 202 ? 2.424 -4.652 21.170 1.00 59.53 202 LYS A N 1
ATOM 1660 C CA . LYS A 1 202 ? 2.727 -6.057 21.519 1.00 59.53 202 LYS A CA 1
ATOM 1661 C C . LYS A 1 202 ? 1.529 -6.781 22.151 1.00 59.53 202 LYS A C 1
ATOM 1663 O O . LYS A 1 202 ? 1.350 -7.977 21.937 1.00 59.53 202 LYS A O 1
ATOM 1668 N N . GLN A 1 203 ? 0.709 -6.066 22.921 1.00 62.88 203 GLN A N 1
ATOM 1669 C CA . GLN A 1 203 ? -0.500 -6.600 23.549 1.00 62.88 203 GLN A CA 1
ATOM 1670 C C . GLN A 1 203 ? -1.639 -6.755 22.533 1.00 62.88 203 GLN A C 1
ATOM 1672 O O . GLN A 1 203 ? -2.328 -7.766 22.603 1.00 62.88 203 GLN A O 1
ATOM 1677 N N . SER A 1 204 ? -1.779 -5.853 21.549 1.00 57.88 204 SER A N 1
ATOM 1678 C CA . SER A 1 204 ? -2.695 -6.036 20.408 1.00 57.88 204 SER A CA 1
ATOM 1679 C C . SER A 1 204 ? -2.369 -7.314 19.644 1.00 57.88 204 SER A C 1
ATO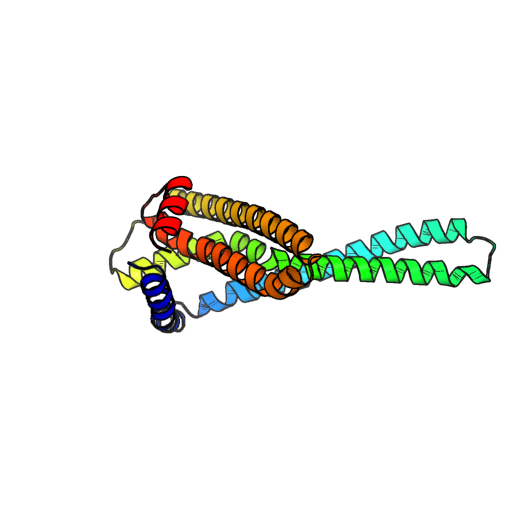M 1681 O O . SER A 1 204 ? -3.249 -8.143 19.448 1.00 57.88 204 SER A O 1
ATOM 1683 N N . VAL A 1 205 ? -1.094 -7.528 19.289 1.00 60.19 205 VAL A N 1
ATOM 1684 C CA . VAL A 1 205 ? -0.669 -8.754 18.588 1.00 60.19 205 VAL A CA 1
ATOM 1685 C C . VAL A 1 205 ? -0.976 -9.996 19.418 1.00 60.19 205 VAL A C 1
ATOM 1687 O O . VAL A 1 205 ? -1.564 -10.946 18.915 1.00 60.19 205 VAL A O 1
ATOM 1690 N N . ARG A 1 206 ? -0.647 -9.981 20.714 1.00 68.25 206 ARG A N 1
ATOM 1691 C CA . ARG A 1 206 ? -0.930 -11.114 21.603 1.00 68.25 206 ARG A CA 1
ATOM 1692 C C . ARG A 1 206 ? -2.430 -11.346 21.808 1.00 68.25 206 ARG A C 1
ATOM 1694 O O . ARG A 1 206 ? -2.830 -12.481 22.034 1.00 68.25 206 ARG A O 1
ATOM 1701 N N . TYR A 1 207 ? -3.245 -10.295 21.765 1.00 66.75 207 TYR A N 1
ATOM 1702 C CA . TYR A 1 207 ? -4.694 -10.396 21.895 1.00 66.75 207 TYR A CA 1
ATOM 1703 C C . TYR A 1 207 ? -5.332 -10.953 20.623 1.00 66.75 207 TYR A C 1
ATOM 1705 O O . TYR A 1 207 ? -6.145 -11.867 20.729 1.00 66.75 207 TYR A O 1
ATOM 1713 N N . VAL A 1 208 ? -4.935 -10.461 19.444 1.00 65.25 208 VAL A N 1
ATOM 1714 C CA . VAL A 1 208 ? -5.419 -10.984 18.160 1.00 65.25 208 VAL A CA 1
ATOM 1715 C C . VAL A 1 208 ? -5.009 -12.445 18.007 1.00 65.25 208 VAL A C 1
ATOM 1717 O O . VAL A 1 208 ? -5.889 -13.281 17.898 1.00 65.25 208 VAL A O 1
ATOM 1720 N N . ASN A 1 209 ? -3.730 -12.787 18.184 1.00 64.06 209 ASN A N 1
ATOM 1721 C CA . ASN A 1 209 ? -3.248 -14.174 18.07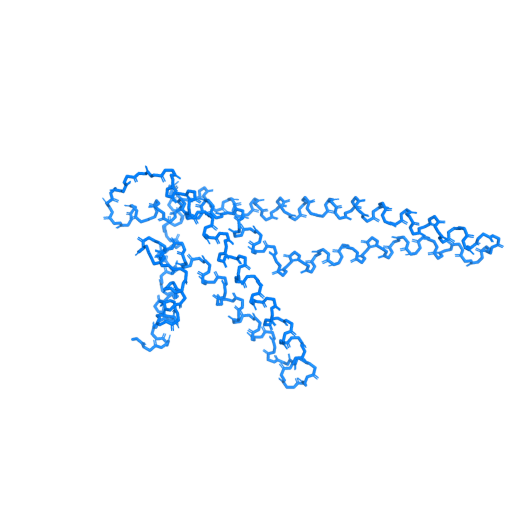0 1.00 64.06 209 ASN A CA 1
ATOM 1722 C C . ASN A 1 209 ? -3.867 -15.151 19.091 1.00 64.06 209 ASN A C 1
ATOM 1724 O O . ASN A 1 209 ? -3.666 -16.355 18.983 1.00 64.06 209 ASN A O 1
ATOM 1728 N N . LYS A 1 210 ? -4.520 -14.648 20.149 1.00 67.44 210 LYS A N 1
ATOM 1729 C CA . LYS A 1 210 ? -5.174 -15.475 21.176 1.00 67.44 210 LYS A CA 1
ATOM 1730 C C . LYS A 1 210 ? -6.678 -15.643 20.929 1.00 67.44 210 LYS A C 1
ATOM 1732 O O . LYS A 1 210 ? -7.273 -16.546 21.510 1.00 67.44 210 LYS A O 1
ATOM 1737 N N . ASN A 1 211 ? -7.296 -14.760 20.143 1.00 62.88 211 ASN A N 1
ATOM 1738 C CA . ASN A 1 211 ? -8.750 -14.721 19.931 1.00 62.88 211 ASN A CA 1
ATOM 1739 C C . ASN A 1 211 ? -9.163 -14.833 18.451 1.00 62.88 211 ASN A C 1
ATOM 1741 O O . ASN A 1 211 ? -10.360 -14.876 18.176 1.00 62.88 211 ASN A O 1
ATOM 1745 N N . VAL A 1 212 ? -8.196 -14.870 17.533 1.00 52.81 212 VAL A N 1
ATOM 1746 C CA . VAL A 1 212 ? -8.324 -15.143 16.095 1.00 52.81 212 VAL A CA 1
ATOM 1747 C C . VAL A 1 212 ? -7.492 -16.379 15.795 1.00 52.81 212 VAL A C 1
ATOM 1749 O O . VAL A 1 212 ? -8.019 -17.269 15.098 1.00 52.81 212 VAL A O 1
#

Radius of gyration: 23.25 Å; chains: 1; bounding box: 52×44×68 Å

Secondary structure (DSSP, 8-state):
--HHHHHHHHHHHHHHHHHHHTSTTTGGGGHHHHHHHHHHHHHHHHHHHHHHHHHHHHHHHHHHHHTTT-GGGHHHHHHHHHHHHHHHHHHHHHHHHHHHHHHHHHHHHHHHHHHHHHHHHHHH-PPPPP-HHHHHHHHHHHHHHHHHHHHHHHHHHHHHHHHTTSHHHHHHHHHHHHHHHHHHHHHHHHHHHHGGGT--HHHHHHHHHHH-

Foldseek 3Di:
DPPVVLVVVVVVVVVVVVVVCPPPVNVVVVVLLVVLLVCCVVVLLVVLQVVLQVVLVVQLVVVCVVCPPPVVCNVVSVVVSVVSSVVSNVVSVVCCVLCVVLVSQLVCQLVLLVVLQVVCCVVVVDDDPDDPVVSVVSSVVLNVLSVVLSVVLVVVLVVLVVVLVPPVSVVCSVVVNVVSCCLSSVLSNVVSNVCVVVDDPVRSVVVSVVSD

pLDDT: mean 83.63, std 9.11, range [52.81, 95.19]

Sequence (212 aa):
MSIFEGFFAGIGVYGKAFQILFTRKFFGFLFFPALALVLLFWGGSWLVSFAGDGLAEIVQAKIAEWVEGISWLQWLNSTLGFLVRIVLKITYFFLFITFGGYIVLIIMSPVYSWLSERTEVYLSGKEYPFSLRQLIWEIFRGILIAFRNMIFQLLFTVFLFVCSFIPVIGLLSPVALFLVSAYFYGFSFVDYAIERKRFNVKQSVRYVNKNV